Protein AF-A0A7X1PBT0-F1 (afdb_monomer_lite)

pLDDT: mean 77.34, std 19.3, range [33.53, 95.81]

Radius of gyration: 31.11 Å; chains: 1; bounding box: 61×125×82 Å

Sequence (228 aa):
MSHAKPILILVVFLVIAAQAWPAGAQQPPATPLPRPVPRMAQAGDVLWTFAQEPPFYDSRVALAVAALIDAELRAAGVPAFYAELQGPDRVAYVDQPPAPISEVRLLLAAAGFPDGLSDLREVGRCQVWASPPSVAVTPSALPSQVAAQLSPILRDALTELGRETQPCAATQDPGAASLLVWVEGGAVPAIPNRQESTFLALPDAPSQPRSPGISAPVIGDAGLKPPP

Structure (mmCIF, N/CA/C/O backbone):
data_AF-A0A7X1PBT0-F1
#
_entry.id   AF-A0A7X1PBT0-F1
#
loop_
_atom_site.group_PDB
_atom_site.id
_atom_site.type_symbol
_atom_site.label_atom_id
_atom_site.label_alt_id
_atom_site.label_comp_id
_atom_site.label_asym_id
_atom_site.label_entity_id
_atom_site.label_seq_id
_atom_site.pdbx_PDB_ins_code
_atom_site.Cartn_x
_atom_site.Cartn_y
_atom_site.Cartn_z
_atom_site.occupancy
_atom_site.B_iso_or_equiv
_atom_site.auth_seq_id
_atom_site.auth_comp_id
_atom_site.auth_asym_id
_atom_site.auth_atom_id
_atom_site.pdbx_P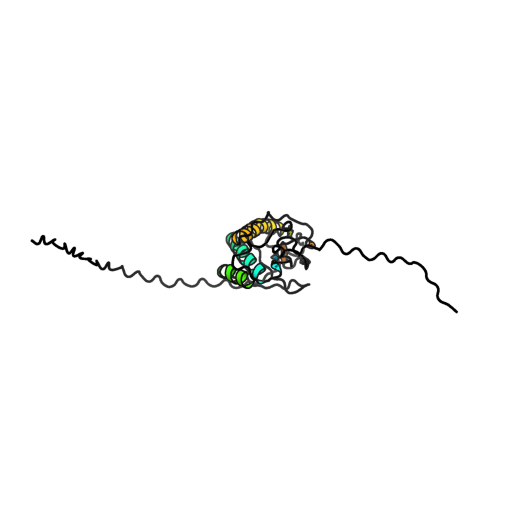DB_model_num
ATOM 1 N N . MET A 1 1 ? -43.874 50.209 61.891 1.00 41.06 1 MET A N 1
ATOM 2 C CA . MET A 1 1 ? -44.480 51.033 60.822 1.00 41.06 1 MET A CA 1
ATOM 3 C C . MET A 1 1 ? -43.513 51.057 59.649 1.00 41.06 1 MET A C 1
ATOM 5 O O . MET A 1 1 ? -42.313 51.091 59.876 1.00 41.06 1 MET A O 1
ATOM 9 N N . SER A 1 2 ? -44.048 50.872 58.443 1.00 45.25 2 SER A N 1
ATOM 10 C CA . SER A 1 2 ? -43.384 50.398 57.222 1.00 45.25 2 SER A CA 1
ATOM 11 C C . SER A 1 2 ? -42.101 51.122 56.809 1.00 45.25 2 SER A C 1
ATOM 13 O O . SER A 1 2 ? -42.126 52.314 56.521 1.00 45.25 2 SER A O 1
ATOM 15 N N . HIS A 1 3 ? -41.022 50.356 56.625 1.00 44.56 3 HIS A N 1
ATOM 16 C CA . HIS A 1 3 ? -39.906 50.734 55.759 1.00 44.56 3 HIS A CA 1
ATOM 17 C C . HIS A 1 3 ? -40.147 50.157 54.359 1.00 44.56 3 HIS A C 1
ATOM 19 O O . HIS A 1 3 ? -39.979 48.961 54.127 1.00 44.56 3 HIS A O 1
ATOM 25 N N . ALA A 1 4 ? -40.569 51.017 53.433 1.00 45.12 4 ALA A N 1
ATOM 26 C CA . ALA A 1 4 ? -40.631 50.715 52.010 1.00 45.12 4 ALA A CA 1
ATOM 27 C C . ALA A 1 4 ? -39.209 50.740 51.421 1.00 45.12 4 ALA A C 1
ATOM 29 O O . ALA A 1 4 ? -38.512 51.750 51.512 1.00 45.12 4 ALA A O 1
ATOM 30 N N . LYS A 1 5 ? -38.768 49.623 50.832 1.00 48.91 5 LYS A N 1
ATOM 31 C CA . LYS A 1 5 ? -37.553 49.559 50.006 1.00 48.91 5 LYS A CA 1
ATOM 32 C C . LYS A 1 5 ? -37.896 50.014 48.582 1.00 48.91 5 LYS A C 1
ATOM 34 O O . LYS A 1 5 ? -38.837 49.462 48.012 1.00 48.91 5 LYS A O 1
ATOM 39 N N . PRO A 1 6 ? -37.154 50.955 47.978 1.00 52.69 6 PRO A N 1
ATOM 40 C CA . PRO A 1 6 ? -37.308 51.255 46.563 1.00 52.69 6 PRO A CA 1
ATOM 41 C C . PRO A 1 6 ? -36.717 50.119 45.717 1.00 52.69 6 PRO A C 1
ATOM 43 O O . PRO A 1 6 ? -35.563 49.724 45.886 1.00 52.69 6 PRO A O 1
ATOM 46 N N . ILE A 1 7 ? -37.538 49.591 44.811 1.00 47.56 7 ILE A N 1
ATOM 47 C CA . ILE A 1 7 ? -37.137 48.672 43.746 1.00 47.56 7 ILE A CA 1
ATOM 48 C C . ILE A 1 7 ? -36.441 49.517 42.675 1.00 47.56 7 ILE A C 1
ATOM 50 O O . ILE A 1 7 ? -37.069 50.350 42.025 1.00 47.56 7 ILE A O 1
ATOM 54 N N . LEU A 1 8 ? -35.134 49.320 42.516 1.00 41.41 8 LEU A N 1
ATOM 55 C CA . LEU A 1 8 ? -34.354 49.904 41.431 1.00 41.41 8 LEU A CA 1
ATOM 56 C C . LEU A 1 8 ? -34.619 49.079 40.161 1.00 41.41 8 LEU A C 1
ATOM 58 O O . LEU A 1 8 ? -34.083 47.984 40.003 1.00 41.41 8 LEU A O 1
ATOM 62 N N . ILE A 1 9 ? -35.483 49.575 39.277 1.00 47.44 9 ILE A N 1
ATOM 63 C CA . ILE A 1 9 ? -35.702 48.988 37.950 1.00 47.44 9 ILE A CA 1
ATOM 64 C C . ILE A 1 9 ? -34.572 49.484 37.045 1.00 47.44 9 ILE A C 1
ATOM 66 O O . ILE A 1 9 ? -34.577 50.625 36.586 1.00 47.44 9 ILE A O 1
ATOM 70 N N . LEU A 1 10 ? -33.576 48.629 36.824 1.00 43.44 10 LEU A N 1
ATOM 71 C CA . LEU A 1 10 ? -32.498 48.865 35.870 1.00 43.44 10 LEU A CA 1
ATOM 72 C C . LEU A 1 10 ? -33.041 48.600 34.454 1.00 43.44 10 LEU A C 1
ATOM 74 O O . LEU A 1 10 ? -33.131 47.455 34.015 1.00 43.44 10 LEU A O 1
ATOM 78 N N . VAL A 1 11 ? -33.453 49.653 33.748 1.00 46.81 11 VAL A N 1
ATOM 79 C CA . VAL A 1 11 ? -33.840 49.564 32.333 1.00 46.81 11 VAL A CA 1
ATOM 80 C C . VAL A 1 11 ? -32.563 49.535 31.494 1.00 46.81 11 VAL A C 1
ATOM 82 O O . VAL A 1 11 ? -31.954 50.569 31.226 1.00 46.81 11 VAL A O 1
ATOM 85 N N . VAL A 1 12 ? -32.129 48.337 31.104 1.00 49.56 12 VAL A N 1
ATOM 86 C CA . VAL A 1 12 ? -31.033 48.148 30.147 1.00 49.56 12 VAL A CA 1
ATOM 87 C C . VAL A 1 12 ? -31.581 48.408 28.744 1.00 49.56 12 VAL A C 1
ATOM 89 O O . VAL A 1 12 ? -32.255 47.563 28.160 1.00 49.56 12 VAL A O 1
ATOM 92 N N . PHE A 1 13 ? -31.302 49.593 28.202 1.00 42.62 13 PHE A N 1
ATOM 93 C CA . PHE A 1 13 ? -31.496 49.886 26.784 1.00 42.62 13 PHE A CA 1
ATOM 94 C C . PHE A 1 13 ? -30.426 49.145 25.976 1.00 42.62 13 PHE A C 1
ATOM 96 O O . PHE A 1 13 ? -29.290 49.601 25.848 1.00 42.62 13 PHE A O 1
ATOM 103 N N . LEU A 1 14 ? -30.789 47.981 25.438 1.00 46.34 14 LEU A N 1
ATOM 104 C CA . LEU A 1 14 ? -29.982 47.269 24.456 1.00 46.34 14 LEU A CA 1
ATOM 105 C C . LEU A 1 14 ? -30.122 47.992 23.106 1.00 46.34 14 LEU A C 1
ATOM 107 O O . LEU A 1 14 ? -31.076 47.777 22.359 1.00 46.34 14 LEU A O 1
ATOM 111 N N . VAL A 1 15 ? -29.190 48.897 22.808 1.00 45.66 15 VAL A N 1
ATOM 112 C CA . VAL A 1 15 ? -29.060 49.505 21.479 1.00 45.66 15 VAL A CA 1
ATOM 113 C C . VAL A 1 15 ? -28.508 48.437 20.536 1.00 45.66 15 VAL A C 1
ATOM 115 O O . VAL A 1 15 ? -27.309 48.166 20.513 1.00 45.66 15 VAL A O 1
ATOM 118 N N . ILE A 1 16 ? -29.394 47.803 19.768 1.00 50.16 16 ILE A N 1
ATOM 119 C CA . ILE A 1 16 ? -29.018 46.937 18.650 1.00 50.16 16 ILE A CA 1
ATOM 120 C C . ILE A 1 16 ? -28.551 47.857 17.520 1.00 50.16 16 ILE A C 1
ATOM 122 O O . ILE A 1 16 ? -29.345 48.334 16.710 1.00 50.16 16 ILE A O 1
ATOM 126 N N . ALA A 1 17 ? -27.251 48.144 17.482 1.00 53.12 17 ALA A N 1
ATOM 127 C CA . ALA A 1 17 ? -26.625 48.669 16.281 1.00 53.12 17 ALA A CA 1
ATOM 128 C C . ALA A 1 17 ? -26.662 47.555 15.227 1.00 53.12 17 ALA A C 1
ATOM 130 O O . ALA A 1 17 ? -25.885 46.601 15.289 1.00 53.12 17 ALA A O 1
ATOM 131 N N . ALA A 1 18 ? -27.601 47.656 14.286 1.00 47.78 18 ALA A N 1
ATOM 132 C CA . ALA A 1 18 ? -27.604 46.858 13.072 1.00 47.78 18 ALA A CA 1
ATOM 133 C C . ALA A 1 18 ? -26.334 47.203 12.285 1.00 47.78 18 ALA A C 1
ATOM 135 O O . ALA A 1 18 ? -26.280 48.186 11.548 1.00 47.78 18 ALA A O 1
ATOM 136 N N . GLN A 1 19 ? -25.276 46.425 12.500 1.00 55.03 19 GLN A N 1
ATOM 137 C CA . GLN A 1 19 ? -24.100 46.474 11.654 1.00 55.03 19 GLN A CA 1
ATOM 138 C C . GLN A 1 19 ? -24.534 45.932 10.295 1.00 55.03 19 GLN A C 1
ATOM 140 O O . GLN A 1 19 ? -24.773 44.735 10.142 1.00 55.03 19 GLN A O 1
ATOM 145 N N . ALA A 1 20 ? -24.708 46.832 9.329 1.00 52.84 20 ALA A N 1
ATOM 146 C CA . ALA A 1 20 ? -24.845 46.463 7.935 1.00 52.84 20 ALA A CA 1
ATOM 147 C C . ALA A 1 20 ? -23.564 45.720 7.545 1.00 52.84 20 ALA A C 1
ATOM 149 O O . ALA A 1 20 ? -22.510 46.330 7.365 1.00 52.84 20 ALA A O 1
ATOM 150 N N . TRP A 1 21 ? -23.637 44.390 7.482 1.00 54.06 21 TRP A N 1
ATOM 151 C CA . TRP A 1 21 ? -22.600 43.610 6.831 1.00 54.06 21 TRP A CA 1
ATOM 152 C C . TRP A 1 21 ? -22.449 44.146 5.407 1.00 54.06 21 TRP A C 1
ATOM 154 O O . TRP A 1 21 ? -23.464 44.300 4.718 1.00 54.06 21 TRP A O 1
ATOM 164 N N . PRO A 1 22 ? -21.222 44.453 4.946 1.00 57.88 22 PRO A N 1
ATOM 165 C CA . PRO A 1 22 ? -21.024 44.657 3.526 1.00 57.88 22 PRO A CA 1
ATOM 166 C C . PRO A 1 22 ? -21.519 43.378 2.858 1.00 57.88 22 PRO A C 1
ATOM 168 O O . PRO A 1 22 ? -21.124 42.283 3.263 1.00 57.88 22 PRO A O 1
ATOM 171 N N . ALA A 1 23 ? -22.440 43.517 1.905 1.00 56.31 23 ALA A N 1
ATOM 172 C CA . ALA A 1 23 ? -22.842 42.424 1.039 1.00 56.31 23 ALA A CA 1
ATOM 173 C C . ALA A 1 23 ? -21.553 41.858 0.438 1.00 56.31 23 ALA A C 1
ATOM 175 O O . ALA A 1 23 ? -20.947 42.474 -0.439 1.00 56.31 23 ALA A O 1
ATOM 176 N N . GLY A 1 24 ? -21.070 40.757 1.019 1.00 51.88 24 GLY A N 1
ATOM 177 C CA . GLY A 1 24 ? -19.864 40.094 0.574 1.00 51.88 24 GLY A CA 1
ATOM 178 C C . GLY A 1 24 ? -20.087 39.770 -0.885 1.00 51.88 24 GLY A C 1
ATOM 179 O O . GLY A 1 24 ? -21.072 39.109 -1.215 1.00 51.88 24 GLY A O 1
ATOM 180 N N . ALA A 1 25 ? -19.228 40.304 -1.753 1.00 62.66 25 ALA A N 1
ATOM 181 C CA . ALA A 1 25 ? -19.200 39.916 -3.146 1.00 62.66 25 ALA A CA 1
ATOM 182 C C . ALA A 1 25 ? -19.221 38.387 -3.169 1.00 62.66 25 ALA A C 1
ATOM 184 O O . ALA A 1 25 ? -18.311 37.752 -2.634 1.00 62.66 25 ALA A O 1
ATOM 185 N N . GLN A 1 26 ? -20.312 37.814 -3.682 1.00 60.66 26 GLN A N 1
ATOM 186 C CA . GLN A 1 26 ? -20.451 36.378 -3.847 1.00 60.66 26 GLN A CA 1
ATOM 187 C C . GLN A 1 26 ? -19.264 35.938 -4.686 1.00 60.66 26 GLN A C 1
ATOM 189 O O . GLN A 1 26 ? -19.207 36.212 -5.885 1.00 60.66 26 GLN A O 1
ATOM 194 N N . GLN A 1 27 ? -18.278 35.331 -4.026 1.00 63.81 27 GLN A N 1
ATOM 195 C CA . GLN A 1 27 ? -17.157 34.732 -4.714 1.00 63.81 27 GLN A CA 1
ATOM 196 C C . GLN A 1 27 ? -17.782 33.728 -5.684 1.00 63.81 27 GLN A C 1
ATOM 198 O O . GLN A 1 27 ? -18.575 32.890 -5.235 1.00 63.81 27 GLN A O 1
ATOM 203 N N . PRO A 1 28 ? -17.550 33.867 -7.002 1.00 67.62 28 PRO A N 1
ATOM 204 C CA . PRO A 1 28 ? -18.134 32.951 -7.963 1.00 67.62 28 PRO A CA 1
ATOM 205 C C . PRO A 1 28 ? -17.797 31.524 -7.520 1.00 67.62 28 PRO A C 1
ATOM 207 O O . PRO A 1 28 ? -16.684 31.304 -7.022 1.00 67.62 28 PRO A O 1
ATOM 210 N N . PRO A 1 29 ? -18.752 30.579 -7.617 1.00 71.75 29 PRO A N 1
ATOM 211 C CA . PRO A 1 29 ? -18.507 29.203 -7.219 1.00 71.75 29 PRO A CA 1
ATOM 212 C C . PRO A 1 29 ? -17.210 28.750 -7.879 1.00 71.75 29 PRO A C 1
ATOM 214 O O . PRO A 1 29 ? -17.039 28.936 -9.085 1.00 71.75 29 PRO A O 1
ATOM 217 N N . ALA A 1 30 ? -16.277 28.246 -7.066 1.00 72.88 30 ALA A N 1
ATOM 218 C CA . ALA A 1 30 ? -14.986 27.799 -7.557 1.00 72.88 30 ALA A CA 1
ATOM 219 C C . ALA A 1 30 ? -15.230 26.858 -8.737 1.00 72.88 30 ALA A C 1
ATOM 221 O O . ALA A 1 30 ? -15.982 25.887 -8.607 1.00 72.88 30 ALA A O 1
ATOM 222 N N . THR A 1 31 ? -14.647 27.179 -9.893 1.00 69.44 31 THR A N 1
ATOM 223 C CA . THR A 1 31 ? -14.730 26.315 -11.066 1.00 69.44 31 THR A CA 1
ATOM 224 C C . THR A 1 31 ? -14.246 24.934 -10.634 1.00 69.44 31 THR A C 1
ATOM 226 O O . THR A 1 31 ? -13.111 24.840 -10.154 1.00 69.44 31 THR A O 1
ATOM 229 N N . PRO A 1 32 ? -15.072 23.877 -10.739 1.00 60.06 32 PRO A N 1
ATOM 230 C CA . PRO A 1 32 ? -14.635 22.543 -10.376 1.00 60.06 32 PRO A CA 1
ATOM 231 C C . PRO A 1 32 ? -13.383 22.231 -11.186 1.00 60.06 32 PRO A C 1
ATOM 233 O O . PRO A 1 32 ? -13.415 22.294 -12.418 1.00 60.06 32 PRO A O 1
ATOM 236 N N . LEU A 1 33 ? -12.272 21.946 -10.505 1.00 60.78 33 LEU A N 1
ATOM 237 C CA . LEU A 1 33 ? -11.088 21.452 -11.192 1.00 60.78 33 LEU A CA 1
ATOM 238 C C . LEU A 1 33 ? -11.504 20.193 -11.969 1.00 60.78 33 LEU A C 1
ATOM 240 O O . LEU A 1 33 ? -12.258 19.374 -11.427 1.00 60.78 33 LEU A O 1
ATOM 244 N N . PRO A 1 34 ? -11.077 20.038 -13.235 1.00 49.88 34 PRO A N 1
ATOM 245 C CA . PRO A 1 34 ? -11.363 18.827 -13.984 1.00 49.88 34 PRO A CA 1
ATOM 246 C C . PRO A 1 34 ? -10.883 17.631 -13.163 1.00 49.88 34 PRO A C 1
ATOM 248 O O . PRO A 1 34 ? -9.741 17.602 -12.700 1.00 49.88 34 PRO A O 1
ATOM 251 N N . ARG A 1 35 ? -11.781 16.665 -12.937 1.00 52.03 35 ARG A N 1
ATOM 252 C CA . ARG A 1 35 ? -11.411 15.426 -12.253 1.00 52.03 35 ARG A CA 1
ATOM 253 C C . ARG A 1 35 ? -10.291 14.760 -13.062 1.00 52.03 35 ARG A C 1
ATOM 255 O O . ARG A 1 35 ? -10.448 14.657 -14.282 1.00 52.03 35 ARG A O 1
ATOM 262 N N . PRO A 1 36 ? -9.185 14.330 -12.427 1.00 54.12 36 PRO A N 1
ATOM 263 C CA . PRO A 1 36 ? -8.148 13.574 -13.113 1.00 54.12 36 PRO A CA 1
ATOM 264 C C . PRO A 1 36 ? -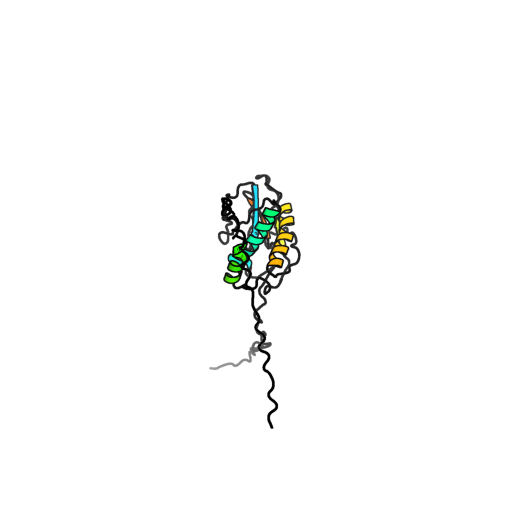8.788 12.392 -13.836 1.00 54.12 36 PRO A C 1
ATOM 266 O O . PRO A 1 36 ? -9.551 11.634 -13.235 1.00 54.12 36 PRO A O 1
ATOM 269 N N . VAL A 1 37 ? -8.526 12.267 -15.135 1.00 55.19 37 VAL A N 1
ATOM 270 C CA . VAL A 1 37 ? -8.972 11.100 -15.897 1.00 55.19 37 VAL A CA 1
ATOM 271 C C . VAL A 1 37 ? -8.086 9.930 -15.467 1.00 55.19 37 VAL A C 1
ATOM 273 O O . VAL A 1 37 ? -6.862 10.090 -15.490 1.00 55.19 37 VAL A O 1
ATOM 276 N N . PRO A 1 38 ? -8.656 8.777 -15.077 1.00 60.72 38 PRO A N 1
ATOM 277 C CA . PRO A 1 38 ? -7.864 7.582 -14.814 1.00 60.72 38 PRO A CA 1
ATOM 278 C C . PRO A 1 38 ? -7.032 7.245 -16.058 1.00 60.72 38 PRO A C 1
ATOM 280 O O . PRO A 1 38 ? -7.580 7.092 -17.153 1.00 60.72 38 PRO A O 1
ATOM 283 N N . ARG A 1 39 ? -5.704 7.204 -15.916 1.00 71.75 39 ARG A N 1
ATOM 284 C CA . ARG A 1 39 ? -4.794 6.745 -16.970 1.00 71.75 39 ARG A CA 1
ATOM 285 C C . ARG A 1 39 ? -4.537 5.267 -16.739 1.00 71.75 39 ARG A C 1
ATOM 287 O O . ARG A 1 39 ? -4.211 4.885 -15.621 1.00 71.75 39 ARG A O 1
ATOM 294 N N . MET A 1 40 ? -4.621 4.489 -17.816 1.00 71.81 40 MET A N 1
ATOM 295 C CA . MET A 1 40 ? -4.253 3.083 -1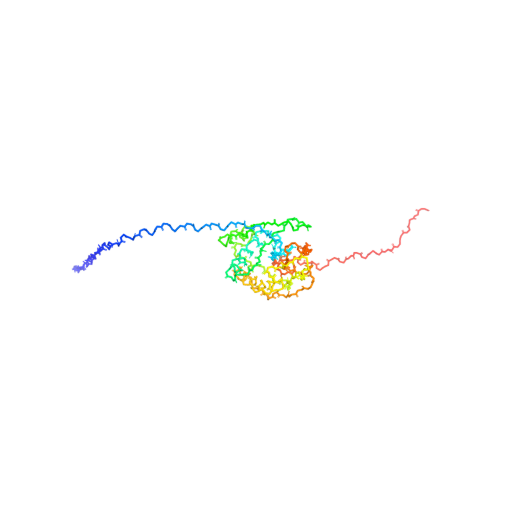7.758 1.00 71.81 40 MET A CA 1
ATOM 296 C C . MET A 1 40 ? -2.745 2.920 -17.538 1.00 71.81 40 MET A C 1
ATOM 298 O O . MET A 1 40 ? -1.970 3.651 -18.170 1.00 71.81 40 MET A O 1
ATOM 302 N N . ALA A 1 41 ? -2.338 1.980 -16.684 1.00 80.00 41 ALA A N 1
ATOM 303 C CA . ALA A 1 41 ? -0.934 1.629 -16.496 1.00 80.00 41 ALA A CA 1
ATOM 304 C C . ALA A 1 41 ? -0.318 1.182 -17.831 1.00 80.00 41 ALA A C 1
ATOM 306 O O . ALA A 1 41 ? -0.934 0.476 -18.632 1.00 80.00 41 ALA A O 1
ATOM 307 N N . GLN A 1 42 ? 0.902 1.632 -18.101 1.00 86.00 42 GLN A N 1
ATOM 308 C CA . GLN A 1 42 ? 1.643 1.340 -19.323 1.00 86.00 42 GLN A CA 1
ATOM 309 C C . GLN A 1 42 ? 2.920 0.579 -19.001 1.00 86.00 42 GLN A C 1
ATOM 311 O O . GLN A 1 42 ? 3.473 0.698 -17.911 1.00 86.00 42 GLN A O 1
ATOM 316 N N . ALA A 1 43 ? 3.430 -0.167 -19.983 1.00 88.69 43 ALA A N 1
ATOM 317 C CA . ALA A 1 43 ? 4.723 -0.824 -19.853 1.00 88.69 43 ALA A CA 1
ATOM 318 C C . ALA A 1 43 ? 5.799 0.189 -19.420 1.00 88.69 43 ALA A C 1
ATOM 320 O O . ALA A 1 43 ? 5.976 1.228 -20.058 1.00 88.69 43 ALA A O 1
ATOM 321 N N . GLY A 1 44 ? 6.506 -0.128 -18.336 1.00 89.44 44 GLY A N 1
ATOM 322 C CA . GLY A 1 44 ? 7.497 0.756 -17.722 1.00 89.44 44 GLY A CA 1
ATOM 323 C C . GLY A 1 44 ? 6.986 1.563 -16.528 1.00 89.44 44 GLY A C 1
ATOM 324 O O . GLY A 1 44 ? 7.813 2.058 -15.765 1.00 89.44 44 GLY A O 1
ATOM 325 N N . ASP A 1 45 ? 5.674 1.663 -16.307 1.00 91.12 45 ASP A N 1
ATOM 326 C CA . ASP A 1 45 ? 5.138 2.260 -15.082 1.00 91.12 45 ASP A CA 1
ATOM 327 C C . ASP A 1 45 ? 5.493 1.390 -13.863 1.00 91.12 45 ASP A C 1
ATOM 329 O O . ASP A 1 45 ? 5.513 0.159 -13.941 1.00 91.12 45 ASP A O 1
ATOM 333 N N . VAL A 1 46 ? 5.800 2.030 -12.730 1.00 92.31 46 VAL A N 1
ATOM 334 C CA . VAL A 1 46 ? 6.050 1.321 -11.469 1.00 92.31 46 VAL A CA 1
ATOM 335 C C . VAL A 1 46 ? 4.728 1.117 -10.744 1.00 92.31 46 VAL A C 1
ATOM 337 O O . VAL A 1 46 ? 3.982 2.067 -10.512 1.00 92.31 46 VAL A O 1
ATOM 340 N N . LEU A 1 47 ? 4.451 -0.123 -10.370 1.00 91.38 47 LEU A N 1
ATOM 341 C CA . LEU A 1 47 ? 3.245 -0.548 -9.678 1.00 91.38 47 LEU A CA 1
ATOM 342 C C . LEU A 1 47 ? 3.572 -0.988 -8.254 1.00 91.38 47 LEU A C 1
ATOM 344 O O . LEU A 1 47 ? 4.677 -1.472 -7.989 1.00 91.38 47 LEU A O 1
ATOM 348 N N . TRP A 1 48 ? 2.609 -0.855 -7.345 1.00 92.75 48 TRP A N 1
ATOM 349 C CA . TRP A 1 48 ? 2.730 -1.368 -5.986 1.00 92.75 48 TRP A CA 1
ATOM 350 C C . TRP A 1 48 ? 1.410 -1.908 -5.430 1.00 92.75 48 TRP A C 1
ATOM 352 O O . TRP A 1 48 ? 0.334 -1.434 -5.782 1.00 92.75 48 TRP A O 1
ATOM 362 N N . THR A 1 49 ? 1.484 -2.901 -4.542 1.00 91.38 49 THR A N 1
ATOM 363 C CA . THR A 1 49 ? 0.309 -3.470 -3.860 1.00 91.38 49 THR A CA 1
ATOM 364 C C . THR A 1 49 ? 0.671 -4.096 -2.513 1.00 91.38 49 THR A C 1
ATOM 366 O O . THR A 1 49 ? 1.850 -4.307 -2.213 1.00 91.38 49 THR A O 1
ATOM 369 N N . PHE A 1 50 ? -0.347 -4.410 -1.714 1.00 90.94 50 PHE A N 1
ATOM 370 C CA . PHE A 1 50 ? -0.205 -5.168 -0.472 1.00 90.94 50 PHE A CA 1
ATOM 371 C C . PHE A 1 50 ? -0.244 -6.676 -0.738 1.00 90.94 50 PHE A C 1
ATOM 373 O O . PHE A 1 50 ? -0.917 -7.144 -1.656 1.00 90.94 50 PHE A O 1
ATOM 380 N N . ALA A 1 51 ? 0.447 -7.456 0.092 1.00 89.81 51 ALA A N 1
ATOM 381 C CA . ALA A 1 51 ? 0.244 -8.900 0.125 1.00 89.81 51 ALA A CA 1
ATOM 382 C C . ALA A 1 51 ? -1.166 -9.253 0.631 1.00 89.81 51 ALA A C 1
ATOM 384 O O . ALA A 1 51 ? -1.785 -8.505 1.390 1.00 89.81 51 ALA A O 1
ATOM 385 N N . GLN A 1 52 ? -1.664 -10.420 0.223 1.00 86.94 52 GLN A N 1
ATOM 386 C CA . GLN A 1 52 ? -2.960 -10.934 0.654 1.00 86.94 52 GLN A CA 1
ATOM 387 C C . GLN A 1 52 ? -2.848 -11.543 2.063 1.00 86.94 52 GLN A C 1
ATOM 389 O O . GLN A 1 52 ? -2.566 -12.732 2.213 1.00 86.94 52 GLN A O 1
ATOM 394 N N . GLU A 1 53 ? -3.036 -10.714 3.091 1.00 87.81 53 GLU A N 1
ATOM 395 C CA . GLU A 1 53 ? -3.075 -11.099 4.510 1.00 87.81 53 GLU A CA 1
ATOM 396 C C . GLU A 1 53 ? -4.047 -10.197 5.297 1.00 87.81 53 GLU A C 1
ATOM 398 O O . GLU A 1 53 ? -4.330 -9.084 4.846 1.00 87.81 53 GLU A O 1
ATOM 403 N N . PRO A 1 54 ? -4.580 -10.598 6.469 1.00 86.12 54 PRO A N 1
ATOM 404 C CA . PRO A 1 54 ? -5.401 -9.701 7.278 1.00 86.12 54 PRO A CA 1
ATOM 405 C C . PRO A 1 54 ? -4.553 -8.523 7.796 1.00 86.12 54 PRO A C 1
ATOM 407 O O . PRO A 1 54 ? -3.392 -8.737 8.144 1.00 86.12 54 PRO A O 1
ATOM 410 N N . PRO A 1 55 ? -5.104 -7.297 7.894 1.00 85.19 55 PRO A N 1
ATOM 411 C CA . PRO A 1 55 ? -6.453 -6.888 7.489 1.00 85.19 55 PRO A CA 1
ATOM 412 C C . PRO A 1 55 ? -6.573 -6.536 5.994 1.00 85.19 55 PRO A C 1
ATOM 414 O O . PRO A 1 55 ? -7.672 -6.246 5.537 1.00 85.19 55 PRO A O 1
ATOM 417 N N . PHE A 1 56 ? -5.477 -6.543 5.232 1.00 86.50 56 PHE A N 1
ATOM 418 C CA . PHE A 1 56 ? -5.434 -6.146 3.818 1.00 86.50 56 PHE A CA 1
ATOM 419 C C . PHE A 1 56 ? -6.230 -7.067 2.877 1.00 86.50 56 PHE A C 1
ATOM 421 O O . PHE A 1 56 ? -6.517 -6.675 1.750 1.00 86.50 56 PHE A O 1
ATOM 428 N N . TYR A 1 57 ? -6.655 -8.250 3.337 1.00 84.38 57 TYR A N 1
ATOM 429 C CA . TYR A 1 57 ? -7.702 -9.038 2.676 1.00 84.38 57 TYR A CA 1
ATOM 430 C C . TYR A 1 57 ? -9.024 -8.284 2.526 1.00 84.38 57 TYR A C 1
ATOM 432 O O . TYR A 1 57 ? -9.753 -8.514 1.562 1.00 84.38 57 TYR A O 1
ATOM 440 N N . ASP A 1 58 ? -9.364 -7.422 3.486 1.00 88.31 58 ASP A N 1
ATOM 441 C CA . ASP A 1 58 ? -10.511 -6.543 3.340 1.00 88.31 58 ASP A CA 1
ATOM 442 C C . ASP A 1 58 ? -10.123 -5.414 2.385 1.00 88.31 58 ASP A C 1
ATOM 444 O O . ASP A 1 58 ? -9.345 -4.516 2.729 1.00 88.31 58 ASP A O 1
ATOM 448 N N . SER A 1 59 ? -10.674 -5.459 1.171 1.00 87.50 59 SER A N 1
ATOM 449 C CA . SER A 1 59 ? -10.373 -4.480 0.126 1.00 87.50 59 SER A CA 1
ATOM 450 C C . SER A 1 59 ? -10.632 -3.045 0.580 1.00 87.50 59 SER A C 1
ATOM 452 O O . SER A 1 59 ? -9.950 -2.132 0.131 1.00 87.50 59 SER A O 1
ATOM 454 N N . ARG A 1 60 ? -11.551 -2.817 1.526 1.00 92.69 60 ARG A N 1
ATOM 455 C CA . ARG A 1 60 ? -11.843 -1.476 2.048 1.00 92.69 60 ARG A CA 1
ATOM 456 C C . ARG A 1 60 ? -10.706 -0.956 2.921 1.00 92.69 60 ARG A C 1
ATOM 458 O O . ARG A 1 60 ? -10.374 0.221 2.820 1.00 92.69 60 ARG A O 1
ATOM 465 N N . VAL A 1 61 ? -10.074 -1.814 3.728 1.00 92.75 61 VAL A N 1
ATOM 466 C CA . VAL A 1 61 ? -8.874 -1.440 4.499 1.00 92.75 61 VAL A CA 1
ATOM 467 C C . VAL A 1 61 ? -7.716 -1.158 3.549 1.00 92.75 61 VAL A C 1
ATOM 469 O O . VAL A 1 61 ? -7.086 -0.108 3.656 1.00 92.75 61 VAL A O 1
ATOM 472 N N . ALA A 1 62 ? -7.471 -2.050 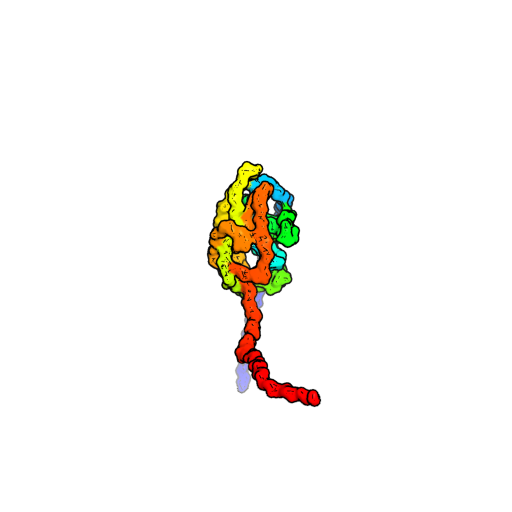2.583 1.00 91.19 62 ALA A N 1
ATOM 473 C CA . ALA A 1 62 ? -6.413 -1.864 1.592 1.00 91.19 62 ALA A CA 1
ATOM 474 C C . ALA A 1 62 ? -6.590 -0.557 0.797 1.00 91.19 62 ALA A C 1
ATOM 476 O O . ALA A 1 62 ? -5.635 0.208 0.670 1.00 91.19 62 ALA A O 1
ATOM 477 N N . LEU A 1 63 ? -7.811 -0.252 0.342 1.00 91.50 63 LEU A N 1
ATOM 478 C CA . LEU A 1 63 ? -8.132 0.986 -0.376 1.00 91.50 63 LEU A CA 1
ATOM 479 C C . LEU A 1 63 ? -8.013 2.234 0.505 1.00 91.50 63 LEU A C 1
ATOM 481 O O . LEU A 1 63 ? -7.543 3.260 0.023 1.00 91.50 63 LEU A O 1
ATOM 485 N N . ALA A 1 64 ? -8.399 2.164 1.783 1.00 94.50 64 ALA A N 1
ATOM 486 C CA . ALA A 1 64 ? -8.257 3.283 2.714 1.00 94.50 64 ALA A CA 1
ATOM 487 C C . ALA A 1 64 ? -6.782 3.641 2.951 1.00 94.50 64 ALA A C 1
ATOM 489 O O . ALA A 1 64 ? -6.410 4.811 2.886 1.00 94.50 64 ALA A O 1
ATOM 490 N N . VAL A 1 65 ? -5.928 2.637 3.174 1.00 94.81 65 VAL A N 1
ATOM 491 C CA . VAL A 1 65 ? -4.481 2.858 3.318 1.00 94.81 65 VAL A CA 1
ATOM 492 C C . VAL A 1 65 ? -3.883 3.331 1.990 1.00 94.81 65 VAL A C 1
ATOM 494 O O . VAL A 1 65 ? -3.084 4.267 1.972 1.00 94.81 65 VAL A O 1
ATOM 497 N N . ALA A 1 66 ? -4.301 2.745 0.863 1.00 94.12 66 ALA A N 1
ATOM 498 C CA . ALA A 1 66 ? -3.808 3.142 -0.449 1.00 94.12 66 ALA A CA 1
ATOM 499 C C . ALA A 1 66 ? -4.170 4.582 -0.824 1.00 94.12 66 ALA A C 1
ATOM 501 O O . ALA A 1 66 ? -3.345 5.265 -1.421 1.00 94.12 66 ALA A O 1
ATOM 502 N N . ALA A 1 67 ? -5.347 5.067 -0.425 1.00 94.06 67 ALA A N 1
ATOM 503 C CA . ALA A 1 67 ? -5.767 6.452 -0.621 1.00 94.06 67 ALA A CA 1
ATOM 504 C C . ALA A 1 67 ? -4.816 7.462 0.041 1.00 94.06 67 ALA A C 1
ATOM 506 O O . ALA A 1 67 ? -4.480 8.479 -0.567 1.00 94.06 67 ALA A O 1
ATOM 507 N N . LEU A 1 68 ? -4.369 7.176 1.271 1.00 95.81 68 LEU A N 1
ATOM 508 C CA . LEU A 1 68 ? -3.419 8.024 1.999 1.00 95.81 68 LEU A CA 1
ATOM 509 C C . LEU A 1 68 ? -2.028 7.981 1.361 1.00 95.81 68 LEU A C 1
ATOM 511 O O . LEU A 1 68 ? -1.431 9.023 1.106 1.00 95.81 68 LEU A O 1
ATOM 515 N N . ILE A 1 69 ? -1.537 6.783 1.034 1.00 95.44 69 ILE A N 1
ATOM 516 C CA . ILE A 1 69 ? -0.227 6.621 0.388 1.00 95.44 69 ILE A CA 1
ATOM 517 C C . ILE A 1 69 ? -0.197 7.334 -0.964 1.00 95.44 69 ILE A C 1
ATOM 519 O O . ILE A 1 69 ? 0.745 8.061 -1.263 1.00 95.44 69 ILE A O 1
ATOM 523 N N . ASP A 1 70 ? -1.225 7.146 -1.785 1.00 92.25 70 ASP A N 1
ATOM 524 C CA . ASP A 1 70 ? -1.303 7.736 -3.117 1.00 92.25 70 ASP A CA 1
ATOM 525 C C . ASP A 1 70 ? -1.386 9.271 -3.071 1.00 92.25 70 ASP A C 1
ATOM 527 O O . ASP A 1 70 ? -0.769 9.948 -3.894 1.00 92.25 70 ASP A O 1
ATOM 531 N N . ALA A 1 71 ? -2.061 9.841 -2.071 1.00 91.88 71 ALA A N 1
ATOM 532 C CA . ALA A 1 71 ? -2.058 11.283 -1.843 1.00 91.88 71 ALA A CA 1
ATOM 533 C C . ALA A 1 71 ? -0.646 11.838 -1.599 1.00 91.88 71 ALA A C 1
ATOM 535 O O . ALA A 1 71 ? -0.250 12.818 -2.237 1.00 91.88 71 ALA A O 1
ATOM 536 N N . GLU A 1 72 ? 0.116 11.180 -0.726 1.00 93.19 72 GLU A N 1
ATOM 537 C CA . GLU A 1 72 ? 1.495 11.550 -0.401 1.00 93.19 72 GLU A CA 1
ATOM 538 C C . GLU A 1 72 ? 2.442 11.338 -1.590 1.00 93.19 72 GLU A C 1
ATOM 540 O O . GLU A 1 72 ? 3.238 12.219 -1.919 1.00 93.19 72 GLU A O 1
ATOM 545 N N . LEU A 1 73 ? 2.316 10.219 -2.315 1.00 91.25 73 LEU A N 1
ATOM 546 C CA . LEU A 1 73 ? 3.100 9.960 -3.528 1.00 91.25 73 LEU A CA 1
ATOM 547 C C . LEU A 1 73 ? 2.880 11.043 -4.586 1.00 91.25 73 LEU A C 1
ATOM 549 O O . LEU A 1 73 ? 3.850 11.551 -5.152 1.00 91.25 73 LEU A O 1
ATOM 553 N N . ARG A 1 74 ? 1.621 11.426 -4.841 1.00 88.44 74 ARG A N 1
ATOM 554 C CA . ARG A 1 74 ? 1.295 12.491 -5.800 1.00 88.44 74 ARG A CA 1
ATOM 555 C C . ARG A 1 74 ? 1.869 13.834 -5.364 1.00 88.44 74 ARG A C 1
ATOM 557 O O . ARG A 1 74 ? 2.413 14.548 -6.204 1.00 88.44 74 ARG A O 1
ATOM 564 N N . ALA A 1 75 ? 1.767 14.176 -4.079 1.00 88.44 75 ALA A N 1
ATOM 565 C CA . ALA A 1 75 ? 2.339 15.409 -3.539 1.00 88.44 75 ALA A CA 1
ATOM 566 C C . ALA A 1 75 ? 3.873 15.435 -3.668 1.00 88.44 75 ALA A C 1
ATOM 568 O O . ALA A 1 75 ? 4.449 16.469 -4.006 1.00 88.44 75 ALA A O 1
ATOM 569 N N . ALA A 1 76 ? 4.523 14.286 -3.470 1.00 88.75 76 ALA A N 1
ATOM 570 C CA . ALA A 1 76 ? 5.965 14.111 -3.612 1.00 88.75 76 ALA A CA 1
ATOM 571 C C . ALA A 1 76 ? 6.437 13.912 -5.070 1.00 88.75 76 ALA A C 1
ATOM 573 O O . ALA A 1 76 ? 7.642 13.891 -5.324 1.00 88.75 76 ALA A O 1
ATOM 574 N N . GLY A 1 77 ? 5.520 13.774 -6.035 1.00 89.62 77 GLY A N 1
ATOM 575 C CA . GLY A 1 77 ? 5.846 13.540 -7.444 1.00 89.62 77 GLY A CA 1
ATOM 576 C C . GLY A 1 77 ? 6.461 12.164 -7.724 1.00 89.62 77 GLY A C 1
ATOM 577 O O . GLY A 1 77 ? 7.219 12.016 -8.683 1.00 89.62 77 GLY A O 1
ATOM 578 N N . VAL A 1 78 ? 6.168 11.163 -6.892 1.00 90.31 78 VAL A N 1
ATOM 579 C CA . VAL A 1 78 ? 6.686 9.798 -7.051 1.00 90.31 78 VAL A CA 1
ATOM 580 C C . VAL A 1 78 ? 5.900 9.071 -8.152 1.00 90.31 78 VAL A C 1
ATOM 582 O O . VAL A 1 78 ? 4.679 8.951 -8.040 1.00 90.31 78 VAL A O 1
ATOM 585 N N . PRO A 1 79 ? 6.554 8.561 -9.215 1.00 87.94 79 PRO A N 1
ATOM 586 C CA . PRO A 1 79 ? 5.872 7.936 -10.348 1.00 87.94 79 PRO A CA 1
ATOM 587 C C . PRO A 1 79 ? 5.544 6.462 -10.060 1.00 87.94 79 PRO A C 1
ATOM 589 O O . PRO A 1 79 ? 6.153 5.557 -10.630 1.00 87.94 79 PRO A O 1
ATOM 592 N N . ALA A 1 80 ? 4.598 6.221 -9.154 1.00 89.75 80 ALA A N 1
ATOM 593 C CA . ALA A 1 80 ? 4.140 4.884 -8.799 1.00 89.75 80 ALA A CA 1
ATOM 594 C C . ALA A 1 80 ? 2.612 4.816 -8.737 1.00 89.75 80 ALA A C 1
ATOM 596 O O . ALA A 1 80 ? 1.967 5.750 -8.265 1.00 89.75 80 ALA A O 1
ATOM 597 N N . PHE A 1 81 ? 2.043 3.695 -9.176 1.00 88.25 81 PHE A N 1
ATOM 598 C CA . PHE A 1 81 ? 0.600 3.473 -9.215 1.00 88.25 81 PHE A CA 1
ATOM 599 C C . PHE A 1 81 ? 0.210 2.327 -8.291 1.00 88.25 81 PHE A C 1
ATOM 601 O O . PHE A 1 81 ? 0.869 1.286 -8.260 1.00 88.25 81 PHE A O 1
ATOM 608 N N . TYR A 1 82 ? -0.878 2.513 -7.549 1.00 89.56 82 TYR A N 1
ATOM 609 C CA . TYR A 1 82 ? -1.477 1.422 -6.796 1.00 89.56 82 TYR A CA 1
ATOM 610 C C . TYR A 1 82 ? -2.069 0.385 -7.759 1.00 89.56 82 TYR A C 1
ATOM 612 O O . TYR A 1 82 ? -2.739 0.743 -8.726 1.00 89.56 82 TYR A O 1
ATOM 620 N N . ALA A 1 83 ? -1.830 -0.892 -7.484 1.00 86.50 83 ALA A N 1
ATOM 621 C CA . ALA A 1 83 ? -2.387 -2.015 -8.219 1.00 86.50 83 ALA A CA 1
ATOM 622 C C . ALA A 1 83 ? -3.305 -2.834 -7.304 1.00 86.50 83 ALA A C 1
ATOM 624 O O . ALA A 1 83 ? -2.887 -3.322 -6.253 1.00 86.50 83 ALA A O 1
ATOM 625 N N . GLU A 1 84 ? -4.556 -3.021 -7.719 1.00 78.06 84 GLU A N 1
ATOM 626 C CA . GLU A 1 84 ? -5.488 -3.941 -7.064 1.00 78.06 84 GLU A CA 1
ATOM 627 C C . GLU A 1 84 ? -5.311 -5.373 -7.597 1.00 78.06 84 GLU A C 1
ATOM 629 O O . GLU A 1 84 ? -4.913 -5.594 -8.743 1.00 78.06 84 GLU A O 1
ATOM 634 N N . LEU A 1 85 ? -5.600 -6.361 -6.751 1.00 68.44 85 LEU A N 1
ATOM 635 C CA . LEU A 1 85 ? -5.489 -7.780 -7.075 1.00 68.44 85 LEU A CA 1
ATOM 636 C C . LEU A 1 85 ? -6.798 -8.309 -7.663 1.00 68.44 85 LEU A C 1
ATOM 638 O O . LEU A 1 85 ? -7.848 -8.195 -7.038 1.00 68.44 85 LEU A O 1
ATOM 642 N N . GLN A 1 86 ? -6.739 -8.973 -8.818 1.00 62.34 86 GLN A N 1
ATOM 643 C CA . GLN A 1 86 ? -7.899 -9.631 -9.434 1.00 62.34 86 GLN A CA 1
ATOM 644 C C . GLN A 1 86 ? -7.769 -11.158 -9.356 1.00 62.34 86 GLN A C 1
ATOM 646 O O . GLN A 1 86 ? -7.507 -11.854 -10.340 1.00 62.34 86 GLN A O 1
ATOM 651 N N . GLY A 1 87 ? -8.016 -11.686 -8.157 1.00 54.28 87 GLY A N 1
ATOM 652 C CA . GLY A 1 87 ? -8.086 -13.123 -7.889 1.00 54.28 87 GLY A CA 1
ATOM 653 C C . GLY A 1 87 ? -6.810 -13.729 -7.284 1.00 54.28 87 GLY A C 1
ATOM 654 O O . GLY A 1 87 ? -5.881 -13.004 -6.930 1.00 54.28 87 GLY A O 1
ATOM 655 N N . PRO A 1 88 ? -6.780 -15.067 -7.114 1.00 51.31 88 PRO A N 1
ATOM 656 C CA . PRO A 1 88 ? -5.725 -15.760 -6.367 1.00 51.31 88 PRO A CA 1
ATOM 657 C C . PRO A 1 88 ? -4.396 -15.872 -7.128 1.00 51.31 88 PRO A C 1
ATOM 659 O O . PRO A 1 88 ? -3.343 -15.854 -6.506 1.00 51.31 88 PRO A O 1
ATOM 662 N N . ASP A 1 89 ? -4.442 -15.941 -8.463 1.00 47.62 89 ASP A N 1
ATOM 663 C CA . ASP A 1 89 ? -3.270 -16.261 -9.298 1.00 47.62 89 ASP A CA 1
ATOM 664 C C . ASP A 1 89 ? -3.000 -15.216 -10.393 1.00 47.62 89 ASP A C 1
ATOM 666 O O . ASP A 1 89 ? -2.168 -15.426 -11.279 1.00 47.62 89 ASP A O 1
ATOM 670 N N . ARG A 1 90 ? -3.747 -14.105 -10.399 1.00 47.66 90 ARG A N 1
ATOM 671 C CA . ARG A 1 90 ? -3.622 -13.060 -11.418 1.00 47.66 90 ARG A CA 1
ATOM 672 C C . ARG A 1 90 ? -3.664 -11.680 -10.788 1.00 47.66 90 ARG A C 1
ATOM 674 O O . ARG A 1 90 ? -4.649 -11.268 -10.186 1.00 47.66 90 ARG A O 1
ATOM 681 N N . VAL A 1 91 ? -2.602 -10.927 -11.028 1.00 50.97 91 VAL A N 1
ATOM 682 C CA . VAL A 1 91 ? -2.681 -9.473 -11.006 1.00 50.97 91 VAL A CA 1
ATOM 683 C C . VAL A 1 91 ? -3.362 -9.090 -12.317 1.00 50.97 91 VAL A C 1
ATOM 685 O O . VAL A 1 91 ? -2.716 -9.015 -13.355 1.00 50.97 91 VAL A O 1
ATOM 688 N N . ALA A 1 92 ? -4.688 -8.982 -12.323 1.00 48.66 92 ALA A N 1
ATOM 689 C CA . ALA A 1 92 ? -5.348 -8.185 -13.346 1.00 48.66 92 ALA A CA 1
ATOM 690 C C . ALA A 1 92 ? -5.631 -6.813 -12.729 1.00 48.66 92 ALA A C 1
ATOM 692 O O . ALA A 1 92 ? -6.165 -6.684 -11.632 1.00 48.66 92 ALA A O 1
ATOM 693 N N . TYR A 1 93 ? -5.100 -5.804 -13.396 1.00 57.75 93 TYR A N 1
ATOM 694 C CA . TYR A 1 93 ? -4.926 -4.464 -12.871 1.00 57.75 93 TYR A CA 1
ATOM 695 C C . TYR A 1 93 ? -6.257 -3.726 -12.852 1.00 57.75 93 TYR A C 1
ATOM 697 O O . TYR A 1 93 ? -7.069 -3.868 -13.771 1.00 57.75 93 TYR A O 1
ATOM 705 N N . VAL A 1 94 ? -6.482 -2.921 -11.820 1.00 53.38 94 VAL A N 1
ATOM 706 C CA . VAL A 1 94 ? -7.557 -1.931 -11.840 1.00 53.38 94 VAL A CA 1
ATOM 707 C C . VAL A 1 94 ? -6.904 -0.574 -12.052 1.00 53.38 94 VAL A C 1
ATOM 709 O O . VAL A 1 94 ? -6.183 -0.078 -11.195 1.00 53.38 94 VAL A O 1
ATOM 712 N N . ASP A 1 95 ? -7.153 -0.002 -13.230 1.00 54.78 95 ASP A N 1
ATOM 713 C CA . ASP A 1 95 ? -6.636 1.279 -13.738 1.00 54.78 95 ASP A CA 1
ATOM 714 C C . ASP A 1 95 ? -7.197 2.518 -13.033 1.00 54.78 95 ASP A C 1
ATOM 716 O O . ASP A 1 95 ? -7.321 3.597 -13.621 1.00 54.78 95 ASP A O 1
ATOM 720 N N . GLN A 1 96 ? -7.618 2.371 -11.783 1.00 60.84 96 GLN A N 1
ATOM 721 C CA . GLN A 1 96 ? -8.235 3.458 -11.051 1.00 60.84 96 GLN A CA 1
ATOM 722 C C . GLN A 1 96 ? -7.352 3.864 -9.884 1.00 60.84 96 GLN A C 1
ATOM 724 O O . GLN A 1 96 ? -6.808 3.001 -9.194 1.00 60.84 96 GLN A O 1
ATOM 729 N N . PRO A 1 97 ? -7.197 5.182 -9.655 1.00 69.25 97 PRO A N 1
ATOM 730 C CA . PRO A 1 97 ? -6.610 5.632 -8.409 1.00 69.25 97 PRO A CA 1
ATOM 731 C C . PRO A 1 97 ? -7.390 5.003 -7.246 1.00 69.25 97 PRO A C 1
ATOM 733 O O . PRO A 1 97 ? -8.597 4.764 -7.385 1.00 69.25 97 PRO A O 1
ATOM 736 N N . PRO A 1 98 ? -6.738 4.762 -6.098 1.00 82.00 98 PRO A N 1
ATOM 737 C CA . PRO A 1 98 ? -7.456 4.349 -4.906 1.00 82.00 98 PRO A CA 1
ATOM 738 C C . PRO A 1 98 ? -8.538 5.380 -4.554 1.00 82.00 98 PRO A C 1
ATOM 740 O O . PRO A 1 98 ? -8.587 6.491 -5.100 1.00 82.00 98 PRO A O 1
ATOM 743 N N . ALA A 1 99 ? -9.426 4.997 -3.638 1.00 83.38 99 ALA A N 1
ATOM 744 C CA . ALA A 1 99 ? -10.514 5.857 -3.190 1.00 83.38 99 ALA A CA 1
ATOM 745 C C . ALA A 1 99 ? -10.013 7.266 -2.800 1.00 83.38 99 ALA A C 1
ATOM 747 O O . ALA A 1 99 ? -8.875 7.426 -2.355 1.00 83.38 99 ALA A O 1
ATOM 748 N N . PRO A 1 100 ? -10.826 8.325 -2.958 1.00 88.56 100 PRO A N 1
ATOM 749 C CA . PRO A 1 100 ? -10.417 9.658 -2.532 1.00 88.56 100 PRO A CA 1
ATOM 750 C C . PRO A 1 100 ? -10.193 9.703 -1.011 1.00 88.56 100 PRO A C 1
ATOM 752 O O . PRO A 1 100 ? -10.920 9.062 -0.255 1.00 88.56 100 PRO A O 1
ATOM 755 N N . ILE A 1 101 ? -9.248 10.533 -0.543 1.00 91.81 101 ILE A N 1
ATOM 756 C CA . ILE A 1 101 ? -8.916 10.684 0.893 1.00 91.81 101 ILE A CA 1
ATOM 757 C C . ILE A 1 101 ? -10.165 10.952 1.751 1.00 91.81 101 ILE A C 1
ATOM 759 O O . ILE A 1 101 ? -10.283 10.461 2.872 1.00 91.81 101 ILE A O 1
ATOM 763 N N . SER A 1 102 ? -11.143 11.692 1.216 1.00 92.06 102 SER A N 1
ATOM 764 C CA . SER A 1 102 ? -12.409 11.988 1.901 1.00 92.06 102 SER A CA 1
ATOM 765 C C . SER A 1 102 ? -13.232 10.746 2.271 1.00 92.06 102 SER A C 1
ATOM 767 O O . SER A 1 102 ? -14.103 10.839 3.133 1.00 92.06 102 SER A O 1
ATOM 769 N N . GLU A 1 103 ? -12.979 9.599 1.639 1.00 94.38 103 GLU A N 1
ATOM 770 C CA . GLU A 1 103 ? -13.676 8.332 1.883 1.00 94.38 103 GLU A CA 1
ATOM 771 C C . GLU A 1 103 ? -12.925 7.390 2.836 1.00 94.38 103 GLU A C 1
ATOM 773 O O . GLU A 1 103 ? -13.503 6.393 3.265 1.00 94.38 103 GLU A O 1
ATOM 778 N N . VAL A 1 104 ? -11.688 7.709 3.243 1.00 94.88 104 VAL A N 1
ATOM 779 C CA . VAL A 1 104 ? -10.854 6.852 4.115 1.00 94.88 104 VAL A CA 1
ATOM 780 C C . VAL A 1 104 ? -11.608 6.412 5.372 1.00 94.88 104 VAL A C 1
ATOM 782 O O . VAL A 1 104 ? -11.680 5.222 5.675 1.00 94.88 104 VAL A O 1
ATOM 785 N N . ARG A 1 105 ? -12.254 7.352 6.075 1.00 94.75 105 ARG A N 1
ATOM 786 C CA . ARG A 1 105 ? -13.030 7.038 7.289 1.00 94.75 105 ARG A CA 1
ATOM 787 C C . ARG A 1 105 ? -14.249 6.158 7.009 1.00 94.75 105 ARG A C 1
ATOM 789 O O . ARG A 1 105 ? -14.580 5.306 7.826 1.00 94.75 105 ARG A O 1
ATOM 796 N N . LEU A 1 106 ? -14.913 6.355 5.869 1.00 95.62 106 LEU A N 1
ATOM 797 C CA . LEU A 1 106 ? -16.080 5.560 5.480 1.00 95.62 106 LEU A CA 1
ATOM 798 C C . LEU A 1 106 ? -15.679 4.111 5.176 1.00 95.62 106 LEU A C 1
ATOM 800 O O . LEU A 1 106 ? -16.356 3.184 5.616 1.00 95.62 106 LEU A O 1
ATOM 804 N N . LEU A 1 107 ? -14.570 3.923 4.461 1.00 94.62 107 LEU A N 1
ATOM 805 C CA . LEU A 1 107 ? -14.033 2.606 4.126 1.00 94.62 107 LEU A CA 1
ATOM 806 C C . LEU A 1 107 ? -13.604 1.833 5.376 1.00 94.62 107 LEU A C 1
ATOM 808 O O . LEU A 1 107 ? -13.977 0.670 5.527 1.00 94.62 107 LEU A O 1
ATOM 812 N N . LEU A 1 108 ? -12.893 2.489 6.298 1.00 95.00 108 LEU A N 1
ATOM 813 C CA . LEU A 1 108 ? -12.481 1.874 7.561 1.00 95.00 108 LEU A CA 1
ATOM 814 C C . LEU A 1 108 ? -13.680 1.511 8.437 1.00 95.00 108 LEU A C 1
ATOM 816 O O . LEU A 1 108 ? -13.774 0.377 8.899 1.00 95.00 108 LEU A O 1
ATOM 820 N N . ALA A 1 109 ? -14.655 2.411 8.588 1.00 95.06 109 ALA A N 1
ATOM 821 C CA . ALA A 1 109 ? -15.880 2.106 9.320 1.00 95.06 109 ALA A CA 1
ATOM 822 C C . ALA A 1 109 ? -16.636 0.915 8.706 1.00 95.06 109 ALA A C 1
ATOM 824 O O . ALA A 1 109 ? -17.082 0.026 9.432 1.00 95.06 109 ALA A O 1
ATOM 825 N N . ALA A 1 110 ? -16.734 0.846 7.374 1.00 94.62 110 ALA A N 1
ATOM 826 C CA . ALA A 1 110 ? -17.356 -0.281 6.683 1.00 94.62 110 ALA A CA 1
ATOM 827 C C . ALA A 1 110 ? -16.595 -1.600 6.906 1.00 94.62 110 ALA A C 1
ATOM 829 O O . ALA A 1 110 ? -17.223 -2.659 6.974 1.00 94.62 110 ALA A O 1
ATOM 830 N N . ALA A 1 111 ? -15.270 -1.539 7.049 1.00 92.88 111 ALA A N 1
ATOM 831 C CA . ALA A 1 111 ? -14.413 -2.671 7.388 1.00 92.88 111 ALA A CA 1
ATOM 832 C C . ALA A 1 111 ? -14.433 -3.067 8.878 1.00 92.88 111 ALA A C 1
ATOM 834 O O . ALA A 1 111 ? -13.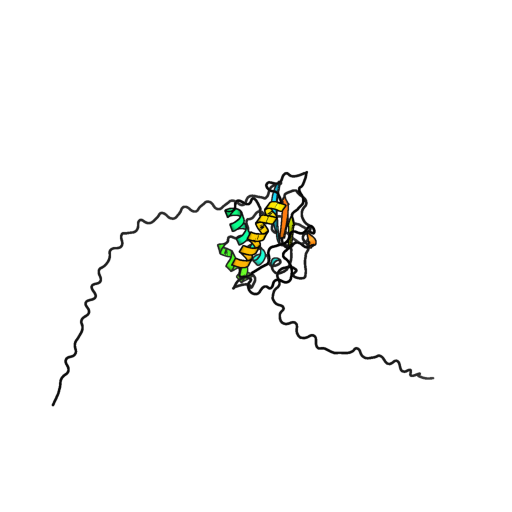751 -4.014 9.260 1.00 92.88 111 ALA A O 1
ATOM 835 N N . GLY A 1 112 ? -15.209 -2.379 9.723 1.00 93.94 112 GLY A N 1
ATOM 836 C CA . GLY A 1 112 ? -15.267 -2.651 11.163 1.00 93.94 112 GLY A CA 1
ATOM 837 C C . GLY A 1 112 ? -14.211 -1.916 11.993 1.00 93.94 112 GLY A C 1
ATOM 838 O O . GLY A 1 112 ? -14.015 -2.264 13.151 1.00 93.94 112 GLY A O 1
ATOM 839 N N . PHE A 1 113 ? -13.578 -0.886 11.428 1.00 94.12 113 PHE A N 1
ATOM 840 C CA . PHE A 1 113 ? -12.550 -0.045 12.051 1.00 94.12 113 PHE A CA 1
ATOM 841 C C . PHE A 1 113 ? -13.022 1.422 12.170 1.00 94.12 113 PHE A C 1
ATOM 843 O O . PHE A 1 113 ? -12.434 2.316 11.557 1.00 94.12 113 PHE A O 1
ATOM 850 N N . PRO A 1 114 ? -14.124 1.711 12.894 1.00 93.38 114 PRO A N 1
ATOM 851 C CA . PRO A 1 114 ? -14.716 3.054 12.934 1.00 93.38 114 PRO A CA 1
ATOM 852 C C . PRO A 1 114 ? -13.787 4.117 13.537 1.00 93.38 114 PRO A C 1
ATOM 854 O O . PRO A 1 114 ? -13.856 5.278 13.135 1.00 93.38 114 PRO A O 1
ATOM 857 N N . ASP A 1 115 ? -12.897 3.711 14.444 1.00 92.62 115 ASP A N 1
ATOM 858 C CA . ASP A 1 115 ? -11.942 4.582 15.138 1.00 92.62 115 ASP A CA 1
ATOM 859 C C . ASP A 1 115 ? -10.520 4.500 14.544 1.00 92.62 115 ASP A C 1
ATOM 861 O O . ASP A 1 115 ? -9.557 4.981 15.140 1.00 92.62 115 ASP A O 1
ATOM 865 N N . GLY A 1 116 ? -10.384 3.908 13.351 1.00 93.38 116 GLY A N 1
ATOM 866 C CA . GLY A 1 116 ? -9.101 3.664 12.697 1.00 93.38 116 GLY A CA 1
ATOM 867 C C . GLY A 1 116 ? -8.522 2.281 12.999 1.00 93.38 116 GLY A C 1
ATOM 868 O O . GLY A 1 116 ? -9.224 1.350 13.380 1.00 93.38 116 GLY A O 1
ATOM 869 N N . LEU A 1 117 ? -7.217 2.137 12.788 1.00 94.44 117 LEU A N 1
ATOM 870 C CA . LEU A 1 117 ? -6.464 0.885 12.890 1.00 94.44 117 LEU A CA 1
ATOM 871 C C . LEU A 1 117 ? -5.793 0.686 14.261 1.00 94.44 117 LEU A C 1
ATOM 873 O O . LEU A 1 117 ? -4.919 -0.170 14.399 1.00 94.44 117 LEU A O 1
ATOM 877 N N . SER A 1 118 ? -6.185 1.468 15.267 1.00 92.81 118 SER A N 1
ATOM 878 C CA . SER A 1 118 ? -5.617 1.451 16.623 1.00 92.81 118 SER A CA 1
ATOM 879 C C . SER A 1 118 ? -5.762 0.102 17.332 1.00 92.81 118 SER A C 1
ATOM 881 O O . SER A 1 118 ? -4.891 -0.271 18.117 1.00 92.81 118 SER A O 1
ATOM 883 N N . ASP A 1 119 ? -6.815 -0.654 17.017 1.00 89.75 119 ASP A N 1
ATOM 884 C CA . ASP A 1 119 ? -7.024 -1.995 17.560 1.00 89.75 119 ASP A CA 1
ATOM 885 C C . ASP A 1 119 ? -6.011 -3.012 17.018 1.00 89.75 119 ASP A C 1
ATOM 887 O O . ASP A 1 119 ? -5.738 -4.016 17.667 1.00 89.75 119 ASP A O 1
ATOM 891 N N . LEU A 1 120 ? -5.414 -2.787 15.844 1.00 91.38 120 LEU A N 1
ATOM 892 C CA . LEU A 1 120 ? -4.439 -3.722 15.287 1.00 91.38 120 LEU A CA 1
ATOM 893 C C . LEU A 1 120 ? -3.141 -3.727 16.096 1.00 91.38 120 LEU A C 1
ATOM 895 O O . LEU A 1 120 ? -2.673 -2.686 16.548 1.00 91.38 120 LEU A O 1
ATOM 899 N N . ARG A 1 121 ? -2.499 -4.893 16.191 1.00 90.56 121 ARG A N 1
ATOM 900 C CA . ARG A 1 121 ? -1.167 -5.112 16.764 1.00 90.56 121 ARG A CA 1
ATOM 901 C C . ARG A 1 121 ? -0.161 -5.486 15.677 1.00 90.56 121 ARG A C 1
ATOM 903 O O . ARG A 1 121 ? -0.491 -6.208 14.740 1.00 90.56 121 ARG A O 1
ATOM 910 N N . GLU A 1 122 ? 1.083 -5.051 15.834 1.00 90.56 122 GLU A N 1
ATOM 911 C CA . GLU A 1 122 ? 2.199 -5.539 15.019 1.00 90.56 122 GLU A CA 1
ATOM 912 C C . GLU A 1 122 ? 2.602 -6.937 15.512 1.00 90.56 122 GLU A C 1
ATOM 914 O O . GLU A 1 122 ? 2.896 -7.126 16.693 1.00 90.56 122 GLU A O 1
ATOM 919 N N . VAL A 1 123 ? 2.550 -7.929 14.621 1.00 90.94 123 VAL A N 1
ATOM 920 C CA . VAL A 1 123 ? 2.868 -9.346 14.905 1.00 90.94 123 VAL A CA 1
ATOM 921 C C . VAL A 1 123 ? 4.133 -9.832 14.204 1.00 90.94 123 VAL A C 1
ATOM 923 O O . VAL A 1 123 ? 4.634 -10.913 14.506 1.00 90.94 123 VAL A O 1
ATOM 926 N N . GLY A 1 124 ? 4.683 -9.024 13.306 1.00 89.94 124 GLY A N 1
ATOM 927 C CA . GLY A 1 124 ? 5.938 -9.297 12.628 1.00 89.94 124 GLY A CA 1
ATOM 928 C C . GLY A 1 124 ? 6.476 -8.046 11.951 1.00 89.94 124 GLY A C 1
ATOM 929 O O . GLY A 1 124 ? 5.943 -6.952 12.116 1.00 89.94 124 GLY A O 1
ATOM 930 N N . ARG A 1 125 ? 7.577 -8.199 11.215 1.00 90.94 125 ARG A N 1
ATOM 931 C CA . ARG A 1 125 ? 8.250 -7.068 10.569 1.00 90.94 125 ARG A CA 1
ATOM 932 C C . ARG A 1 125 ? 7.585 -6.753 9.239 1.00 90.94 125 ARG A C 1
ATOM 934 O O . ARG A 1 125 ? 7.464 -7.650 8.407 1.00 90.94 125 ARG A O 1
ATOM 941 N N . CYS A 1 126 ? 7.273 -5.479 9.001 1.00 93.19 126 CYS A N 1
ATOM 942 C CA . CYS A 1 126 ? 6.931 -5.029 7.657 1.00 93.19 126 CYS A CA 1
ATOM 943 C C . CYS A 1 126 ? 8.099 -5.325 6.707 1.00 93.19 126 CYS A C 1
ATOM 945 O O . CYS A 1 126 ? 9.245 -4.950 6.979 1.00 93.19 126 CYS A O 1
ATOM 947 N N . GLN A 1 127 ? 7.811 -5.994 5.594 1.00 95.00 127 GLN A N 1
ATOM 948 C CA . GLN A 1 127 ? 8.798 -6.320 4.571 1.00 95.00 127 GLN A CA 1
ATOM 949 C C . GLN A 1 127 ? 8.367 -5.779 3.213 1.00 95.00 127 GLN A C 1
ATOM 951 O O . GLN A 1 127 ? 7.200 -5.882 2.840 1.00 95.00 127 GLN A O 1
ATOM 956 N N . VAL A 1 128 ? 9.315 -5.227 2.462 1.00 95.62 128 VAL A N 1
ATOM 957 C CA . VAL A 1 128 ? 9.081 -4.682 1.123 1.00 95.62 128 VAL A CA 1
ATOM 958 C C . VAL A 1 128 ? 9.952 -5.430 0.131 1.00 95.62 128 VAL A C 1
ATOM 960 O O . VAL A 1 128 ? 11.171 -5.505 0.294 1.00 95.62 128 VAL A O 1
ATOM 963 N N . TRP A 1 129 ? 9.329 -5.964 -0.910 1.00 95.44 129 TRP A N 1
ATOM 964 C CA . TRP A 1 129 ? 10.029 -6.536 -2.051 1.00 95.44 129 TRP A CA 1
ATOM 965 C C . TRP A 1 129 ? 9.899 -5.605 -3.250 1.00 95.44 129 TRP A C 1
ATOM 967 O O . TRP A 1 129 ? 8.827 -5.065 -3.522 1.00 95.44 129 TRP A O 1
ATOM 977 N N . ALA A 1 130 ? 11.000 -5.440 -3.975 1.00 95.69 130 ALA A N 1
ATOM 978 C CA . ALA A 1 130 ? 11.043 -4.691 -5.218 1.00 95.69 130 ALA A CA 1
ATOM 979 C C . ALA A 1 130 ? 11.582 -5.593 -6.325 1.00 95.69 130 ALA A C 1
ATOM 981 O O . ALA A 1 130 ? 12.625 -6.229 -6.151 1.00 95.69 130 ALA A O 1
ATOM 982 N N . SER A 1 131 ? 10.898 -5.626 -7.467 1.00 93.12 131 SER A N 1
ATOM 983 C CA . SER A 1 131 ? 11.333 -6.431 -8.601 1.00 93.12 131 SER A CA 1
ATOM 984 C C . SER A 1 131 ? 12.740 -6.019 -9.044 1.00 93.12 131 SER A C 1
ATOM 986 O O . SER A 1 131 ? 13.018 -4.814 -9.136 1.00 93.12 131 SER A O 1
ATOM 988 N N . PRO A 1 132 ? 13.617 -6.976 -9.390 1.00 89.94 132 PRO A N 1
ATOM 989 C CA . PRO A 1 132 ? 14.892 -6.643 -10.004 1.00 89.94 132 PRO A CA 1
ATOM 990 C C . PRO A 1 132 ? 14.674 -5.904 -11.340 1.00 89.94 132 PRO A C 1
ATOM 992 O O . PRO A 1 132 ? 13.625 -6.067 -11.971 1.00 89.94 132 PRO A O 1
ATOM 995 N N . PRO A 1 133 ? 15.651 -5.100 -11.800 1.00 83.62 133 PRO A N 1
ATOM 996 C CA . PRO A 1 133 ? 15.562 -4.424 -13.090 1.00 83.62 133 PRO A CA 1
ATOM 997 C C . PRO A 1 133 ? 15.313 -5.411 -14.240 1.00 83.62 133 PRO A C 1
ATOM 999 O O . PRO A 1 133 ? 15.972 -6.447 -14.331 1.00 83.62 133 PRO A O 1
ATOM 1002 N N . SER A 1 134 ? 14.384 -5.072 -15.135 1.00 83.56 134 SER A N 1
ATOM 1003 C CA . SER A 1 134 ? 14.133 -5.830 -16.364 1.00 83.56 134 SER A CA 1
ATOM 1004 C C . SER A 1 134 ? 14.994 -5.298 -17.507 1.00 83.56 134 SER A C 1
ATOM 1006 O O . SER A 1 134 ? 15.160 -4.091 -17.653 1.00 83.56 134 SER A O 1
ATOM 1008 N N . VAL A 1 135 ? 15.509 -6.192 -18.356 1.00 86.12 135 VAL A N 1
ATOM 1009 C CA . VAL A 1 135 ? 16.170 -5.812 -19.621 1.00 86.12 135 VAL A CA 1
ATOM 1010 C C . VAL A 1 135 ? 15.176 -5.604 -20.768 1.00 86.12 135 VAL A C 1
ATOM 1012 O O . VAL A 1 135 ? 15.538 -5.038 -21.793 1.00 86.12 135 VAL A O 1
ATOM 1015 N N . ALA A 1 136 ? 13.935 -6.076 -20.613 1.00 88.19 136 ALA A N 1
ATOM 1016 C CA . ALA A 1 136 ? 12.903 -6.011 -21.649 1.00 88.19 136 ALA A CA 1
ATOM 1017 C C . ALA A 1 136 ? 12.065 -4.724 -21.589 1.00 88.19 136 ALA A C 1
ATOM 1019 O O . ALA A 1 136 ? 11.430 -4.360 -22.575 1.00 88.19 136 ALA A O 1
ATOM 1020 N N . VAL A 1 137 ? 12.053 -4.045 -20.438 1.00 89.88 137 VAL A N 1
ATOM 1021 C CA . VAL A 1 137 ? 11.235 -2.856 -20.184 1.00 89.88 137 VAL A CA 1
ATOM 1022 C C . VAL A 1 137 ? 12.069 -1.828 -19.429 1.00 89.88 137 VAL A C 1
ATOM 1024 O O . VAL A 1 137 ? 12.615 -2.135 -18.371 1.00 89.88 137 VAL A O 1
ATOM 1027 N N . THR A 1 138 ? 12.142 -0.606 -19.955 1.00 92.25 138 THR A N 1
ATOM 1028 C CA . THR A 1 138 ? 12.777 0.526 -19.269 1.00 92.25 138 THR A CA 1
ATOM 1029 C C . THR A 1 138 ? 11.780 1.138 -18.289 1.00 92.25 138 THR A C 1
ATOM 1031 O O . THR A 1 138 ? 10.747 1.637 -18.736 1.00 92.25 138 THR A O 1
ATOM 1034 N N . PRO A 1 139 ? 12.052 1.125 -16.975 1.00 92.38 139 PRO A N 1
ATOM 1035 C CA . PRO A 1 139 ? 11.100 1.644 -16.011 1.00 92.38 139 PRO A CA 1
ATOM 1036 C C . PRO A 1 139 ? 11.157 3.175 -15.916 1.00 92.38 139 PRO A C 1
ATOM 1038 O O . PRO A 1 139 ? 12.223 3.777 -16.069 1.00 92.38 139 PRO A O 1
ATOM 1041 N N . SER A 1 140 ? 10.020 3.803 -15.616 1.00 90.38 140 SER A N 1
ATOM 1042 C CA . SER A 1 140 ? 9.911 5.248 -15.371 1.00 90.38 140 SER A CA 1
ATOM 1043 C C . SER A 1 140 ? 10.623 5.683 -14.083 1.00 90.38 140 SER A C 1
ATOM 1045 O O . SER A 1 140 ? 11.091 6.817 -13.989 1.00 90.38 140 SER A O 1
ATOM 1047 N N . ALA A 1 141 ? 10.767 4.765 -13.122 1.00 92.38 141 ALA A N 1
ATOM 1048 C CA . ALA A 1 141 ? 11.621 4.881 -11.944 1.00 92.38 141 ALA A CA 1
ATOM 1049 C C . ALA A 1 141 ? 12.139 3.504 -11.504 1.00 92.38 141 ALA A C 1
ATOM 1051 O O . ALA A 1 141 ? 11.538 2.474 -11.794 1.00 92.38 141 ALA A O 1
ATOM 1052 N N . LEU A 1 142 ? 13.255 3.455 -10.773 1.00 94.12 142 LEU A N 1
ATOM 1053 C CA . LEU A 1 142 ? 13.761 2.178 -10.264 1.00 94.12 142 LEU A CA 1
ATOM 1054 C C . LEU A 1 142 ? 12.829 1.632 -9.161 1.00 94.12 142 LEU A C 1
ATOM 1056 O O . LEU A 1 142 ? 12.603 2.343 -8.178 1.00 94.12 142 LEU A O 1
ATOM 1060 N N . PRO A 1 143 ? 12.361 0.366 -9.239 1.00 94.50 143 PRO A N 1
ATOM 1061 C CA . PRO A 1 143 ? 11.491 -0.224 -8.215 1.00 94.50 143 PRO A CA 1
ATOM 1062 C C . PRO A 1 143 ? 12.057 -0.132 -6.795 1.00 94.50 143 PRO A C 1
ATOM 1064 O O . PRO A 1 143 ? 11.325 0.131 -5.848 1.00 94.50 143 PRO A O 1
ATOM 1067 N N . SER A 1 144 ? 13.375 -0.283 -6.636 1.00 94.56 144 SER A N 1
ATOM 1068 C CA . SER A 1 144 ? 14.047 -0.162 -5.337 1.00 94.56 144 SER A CA 1
ATOM 1069 C C . SER A 1 144 ? 13.997 1.255 -4.756 1.00 94.56 144 SER A C 1
ATOM 1071 O O . SER A 1 144 ? 13.897 1.412 -3.542 1.00 94.56 144 SER A O 1
ATOM 1073 N N . GLN A 1 145 ? 14.038 2.289 -5.602 1.00 95.06 145 GLN A N 1
ATOM 1074 C CA . GLN A 1 145 ? 13.905 3.681 -5.168 1.00 95.06 145 GLN A CA 1
ATOM 1075 C C . GLN A 1 145 ? 12.468 3.980 -4.744 1.00 95.06 145 GLN A C 1
ATOM 1077 O O . GLN A 1 145 ? 12.257 4.570 -3.687 1.00 95.06 145 GLN A O 1
ATOM 1082 N N . VAL A 1 146 ? 11.488 3.513 -5.522 1.00 95.50 146 VAL A N 1
ATOM 1083 C CA . VAL A 1 146 ? 10.065 3.638 -5.178 1.00 95.50 146 VAL A CA 1
ATOM 1084 C C . VAL A 1 146 ? 9.756 2.897 -3.874 1.00 95.50 146 VAL A C 1
ATOM 1086 O O . VAL A 1 146 ? 9.137 3.469 -2.985 1.00 95.50 146 VAL A O 1
ATOM 1089 N N . ALA A 1 147 ? 10.265 1.677 -3.687 1.00 95.62 147 ALA A N 1
ATOM 1090 C CA . ALA A 1 147 ? 10.130 0.922 -2.438 1.00 95.62 147 ALA A CA 1
ATOM 1091 C C . ALA A 1 147 ? 10.720 1.656 -1.218 1.00 95.62 147 ALA A C 1
ATOM 1093 O O . ALA A 1 147 ? 10.113 1.677 -0.141 1.00 95.62 147 ALA A O 1
ATOM 1094 N N . ALA A 1 148 ? 11.885 2.290 -1.382 1.00 94.56 148 ALA A N 1
ATOM 1095 C CA . ALA A 1 148 ? 12.516 3.082 -0.328 1.00 94.56 148 ALA A CA 1
ATOM 1096 C C . ALA A 1 148 ? 11.694 4.329 0.046 1.00 94.56 148 ALA A C 1
ATOM 1098 O O . ALA A 1 148 ? 11.697 4.722 1.209 1.00 94.56 148 ALA A O 1
ATOM 1099 N N . GLN A 1 149 ? 10.974 4.924 -0.911 1.00 95.19 149 GLN A N 1
ATOM 1100 C CA . GLN A 1 149 ? 10.076 6.064 -0.678 1.00 95.19 149 GLN A CA 1
ATOM 1101 C C . GLN A 1 149 ? 8.723 5.635 -0.100 1.00 95.19 149 GLN A C 1
ATOM 1103 O O . GLN A 1 149 ? 8.199 6.296 0.790 1.00 95.19 149 GLN A O 1
ATOM 1108 N N . LEU A 1 150 ? 8.183 4.498 -0.543 1.00 94.19 150 LEU A N 1
ATOM 1109 C CA . LEU A 1 150 ? 6.926 3.942 -0.043 1.00 94.19 150 LEU A CA 1
ATOM 1110 C C . LEU A 1 150 ? 7.008 3.534 1.427 1.00 94.19 150 LEU A C 1
ATOM 1112 O O . LEU A 1 150 ? 6.036 3.684 2.154 1.00 94.19 150 LEU A O 1
ATOM 1116 N N . SER A 1 151 ? 8.156 3.026 1.876 1.00 92.88 151 SER A N 1
ATOM 1117 C CA . SER A 1 151 ? 8.327 2.528 3.248 1.00 92.88 151 SER A CA 1
ATOM 1118 C C . SER A 1 151 ? 8.000 3.573 4.335 1.00 92.88 151 SER A C 1
ATOM 1120 O O . SER A 1 151 ? 7.197 3.264 5.218 1.00 92.88 151 SER A O 1
ATOM 1122 N N . PRO A 1 152 ? 8.565 4.800 4.317 1.00 93.94 152 PRO A N 1
ATOM 1123 C CA . PRO A 1 152 ? 8.164 5.845 5.259 1.00 93.94 152 PRO A CA 1
ATOM 1124 C C . PRO A 1 152 ? 6.728 6.336 5.029 1.00 93.94 152 PRO A C 1
ATOM 1126 O O . PRO A 1 152 ? 6.025 6.543 6.010 1.00 93.94 152 PRO A O 1
ATOM 1129 N N . ILE A 1 153 ? 6.258 6.443 3.779 1.00 95.38 153 ILE A N 1
ATOM 1130 C CA . ILE A 1 153 ? 4.885 6.895 3.475 1.00 95.38 153 ILE A CA 1
ATOM 1131 C C . ILE A 1 153 ? 3.841 5.923 4.041 1.00 95.38 153 ILE A C 1
ATOM 1133 O O . ILE A 1 153 ? 2.867 6.346 4.654 1.00 95.38 153 ILE A O 1
ATOM 1137 N N . LEU A 1 154 ? 4.055 4.613 3.893 1.00 94.19 154 LEU A N 1
ATOM 1138 C CA . LEU A 1 154 ? 3.195 3.581 4.472 1.00 94.19 154 LEU A CA 1
ATOM 1139 C C . LEU A 1 154 ? 3.144 3.699 5.997 1.00 94.19 154 LEU A C 1
ATOM 1141 O O . LEU A 1 154 ? 2.065 3.651 6.580 1.00 94.19 154 LEU A O 1
ATOM 1145 N N . ARG A 1 155 ? 4.299 3.865 6.650 1.00 93.31 155 ARG A N 1
ATOM 1146 C CA . ARG A 1 155 ? 4.359 4.050 8.105 1.00 93.31 155 ARG A CA 1
ATOM 1147 C C . ARG A 1 155 ? 3.567 5.284 8.537 1.00 93.31 155 ARG A C 1
ATOM 1149 O O . ARG A 1 155 ? 2.817 5.210 9.508 1.00 93.31 155 ARG A O 1
ATOM 1156 N N . ASP A 1 156 ? 3.736 6.398 7.835 1.00 94.12 156 ASP A N 1
ATOM 1157 C CA . ASP A 1 156 ? 3.087 7.662 8.177 1.00 94.12 156 ASP A CA 1
ATOM 1158 C C . ASP A 1 156 ? 1.566 7.567 7.943 1.00 94.12 156 ASP A C 1
ATOM 1160 O O . ASP A 1 156 ? 0.795 7.940 8.825 1.00 94.12 156 ASP A O 1
ATOM 1164 N N . ALA A 1 157 ? 1.129 6.925 6.852 1.00 94.50 157 ALA A N 1
ATOM 1165 C CA . ALA A 1 157 ? -0.279 6.618 6.593 1.00 94.50 157 ALA A CA 1
ATOM 1166 C C . ALA A 1 157 ? -0.893 5.714 7.678 1.00 94.50 157 ALA A C 1
ATOM 1168 O O . ALA A 1 157 ? -1.980 5.989 8.179 1.00 94.50 157 ALA A O 1
ATOM 1169 N N . LEU A 1 158 ? -0.200 4.647 8.093 1.00 94.19 158 LEU A N 1
ATOM 1170 C CA . LEU A 1 158 ? -0.666 3.795 9.194 1.00 94.19 158 LEU A CA 1
ATOM 1171 C C . LEU A 1 158 ? -0.731 4.570 10.516 1.00 94.19 158 LEU A C 1
ATOM 1173 O O . LEU A 1 158 ? -1.683 4.396 11.275 1.00 94.19 158 LEU A O 1
ATOM 1177 N N . THR A 1 159 ? 0.231 5.461 10.762 1.00 94.31 159 THR A N 1
ATOM 1178 C CA . THR A 1 159 ? 0.266 6.313 11.960 1.00 94.31 159 THR A CA 1
ATOM 1179 C C . THR A 1 159 ? -0.909 7.289 11.980 1.00 94.31 159 THR A C 1
ATOM 1181 O O .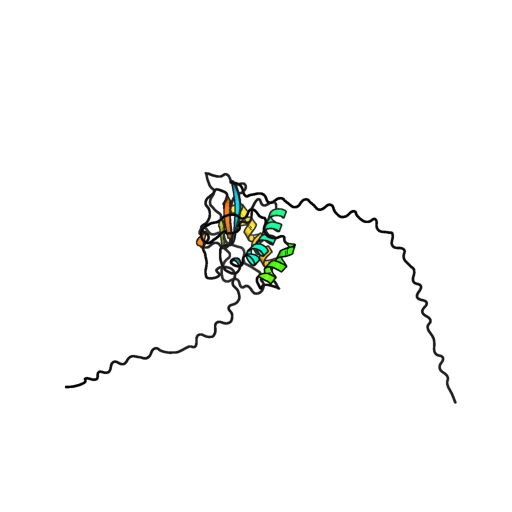 THR A 1 159 ? -1.550 7.441 13.018 1.00 94.31 159 THR A O 1
ATOM 1184 N N . GLU A 1 160 ? -1.254 7.892 10.839 1.00 94.44 160 GLU A N 1
ATOM 1185 C CA . GLU A 1 160 ? -2.449 8.736 10.692 1.00 94.44 160 GLU A CA 1
ATOM 1186 C C . GLU A 1 160 ? -3.736 7.966 11.017 1.00 94.44 160 GLU A C 1
ATOM 1188 O O . GLU A 1 160 ? -4.664 8.508 11.618 1.00 94.44 160 GLU A O 1
ATOM 1193 N N . LEU A 1 161 ? -3.765 6.672 10.696 1.00 94.31 161 LEU A N 1
ATOM 1194 C CA . LEU A 1 161 ? -4.862 5.771 11.039 1.00 94.31 161 LEU A CA 1
ATOM 1195 C C . LEU A 1 161 ? -4.791 5.230 12.475 1.00 94.31 161 LEU A C 1
ATOM 1197 O O . LEU A 1 161 ? -5.569 4.347 12.827 1.00 94.31 161 LEU A O 1
ATOM 1201 N N . GLY A 1 162 ? -3.890 5.739 13.317 1.00 93.38 162 GLY A N 1
ATOM 1202 C CA . GLY A 1 162 ? -3.759 5.341 14.720 1.00 93.38 162 GLY A CA 1
ATOM 1203 C C . GLY A 1 162 ? -2.914 4.086 14.951 1.00 93.38 162 GLY A C 1
ATOM 1204 O O . GLY A 1 162 ? -2.937 3.541 16.053 1.00 93.38 162 GLY A O 1
ATOM 1205 N N . ARG A 1 163 ? -2.164 3.620 13.943 1.00 93.19 163 ARG A N 1
ATOM 1206 C CA . ARG A 1 163 ? -1.283 2.450 14.034 1.00 93.19 163 ARG A CA 1
ATOM 1207 C C . ARG A 1 163 ? 0.188 2.835 13.865 1.00 93.19 163 ARG A C 1
ATOM 1209 O O . ARG A 1 163 ? 0.692 2.992 12.757 1.00 93.19 163 ARG A O 1
ATOM 1216 N N . GLU A 1 164 ? 0.911 2.879 14.979 1.00 89.94 164 GLU A N 1
ATOM 1217 C CA . GLU A 1 164 ? 2.370 3.014 14.964 1.00 89.94 164 GLU A CA 1
ATOM 1218 C C . GLU A 1 164 ? 3.031 1.705 14.503 1.00 89.94 164 GLU A C 1
ATOM 1220 O O . GLU A 1 164 ? 2.690 0.613 14.972 1.00 89.94 164 GLU A O 1
ATOM 1225 N N . THR A 1 165 ? 3.976 1.801 13.566 1.00 87.44 165 THR A N 1
ATOM 1226 C CA . THR A 1 165 ? 4.693 0.643 13.012 1.00 87.44 165 THR A CA 1
ATOM 1227 C C . THR A 1 165 ? 6.177 0.921 12.859 1.00 87.44 165 THR A C 1
ATOM 1229 O O . THR A 1 165 ? 6.605 2.065 12.668 1.00 87.44 165 THR A O 1
ATOM 1232 N N . GLN A 1 166 ? 6.987 -0.134 12.943 1.00 88.31 166 GLN A N 1
ATOM 1233 C CA . GLN A 1 166 ? 8.400 -0.027 12.597 1.00 88.31 166 GLN A CA 1
ATOM 1234 C C . GLN A 1 166 ? 8.585 0.216 11.090 1.00 88.31 166 GLN A C 1
ATOM 1236 O O . GLN A 1 166 ? 7.755 -0.212 10.284 1.00 88.31 166 GLN A O 1
ATOM 1241 N N . PRO A 1 167 ? 9.689 0.867 10.676 1.00 86.50 167 PRO A N 1
ATOM 1242 C CA . PRO A 1 167 ? 10.025 0.994 9.264 1.00 86.50 167 PRO A CA 1
ATOM 1243 C C . PRO A 1 167 ? 10.109 -0.372 8.578 1.00 86.50 167 PRO A C 1
ATOM 1245 O O . PRO A 1 167 ? 10.674 -1.321 9.125 1.00 86.50 167 PRO A O 1
ATOM 1248 N N . CYS A 1 168 ? 9.598 -0.449 7.353 1.00 92.88 168 CYS A N 1
ATOM 1249 C CA . CYS A 1 168 ? 9.674 -1.668 6.566 1.00 92.88 168 CYS A CA 1
ATOM 1250 C C . CYS A 1 168 ? 11.118 -2.003 6.169 1.00 92.88 168 CYS A C 1
ATOM 1252 O O . CYS A 1 168 ? 11.890 -1.133 5.763 1.00 92.88 168 CYS A O 1
ATOM 1254 N N . ALA A 1 169 ? 11.478 -3.282 6.263 1.00 94.31 169 ALA A N 1
ATOM 1255 C CA . ALA A 1 169 ? 12.766 -3.798 5.821 1.00 94.31 169 ALA A CA 1
ATOM 1256 C C . ALA A 1 169 ? 12.679 -4.316 4.379 1.00 94.31 169 ALA A C 1
ATOM 1258 O O . ALA A 1 169 ? 11.688 -4.929 3.989 1.00 94.31 169 ALA A O 1
ATOM 1259 N N . ALA A 1 170 ? 13.732 -4.126 3.585 1.00 94.69 170 ALA A N 1
ATOM 1260 C CA . ALA A 1 170 ? 13.807 -4.740 2.263 1.00 94.69 170 ALA A CA 1
ATOM 1261 C C . ALA A 1 170 ? 13.965 -6.267 2.376 1.00 94.69 170 ALA A C 1
ATOM 1263 O O . ALA A 1 170 ? 14.722 -6.755 3.218 1.00 94.69 170 ALA A O 1
ATOM 1264 N N . THR A 1 171 ? 13.304 -7.016 1.495 1.00 94.00 171 THR A N 1
ATOM 1265 C CA . THR A 1 171 ? 13.454 -8.470 1.369 1.00 94.00 171 THR A CA 1
ATOM 1266 C C . THR A 1 171 ? 13.710 -8.876 -0.080 1.00 94.00 171 THR A C 1
ATOM 1268 O O . THR A 1 171 ? 13.274 -8.210 -1.018 1.00 94.00 171 THR A O 1
ATOM 1271 N N . GLN A 1 172 ? 14.445 -9.974 -0.262 1.00 93.00 172 GLN A N 1
ATOM 1272 C CA . GLN A 1 172 ? 14.667 -10.597 -1.573 1.00 93.00 172 GLN A CA 1
ATOM 1273 C C . GLN A 1 172 ? 13.587 -11.634 -1.908 1.00 93.00 172 GLN A C 1
ATOM 1275 O O . GLN A 1 172 ? 13.478 -12.052 -3.057 1.00 93.00 172 GLN A O 1
ATOM 1280 N N . ASP A 1 173 ? 12.789 -12.037 -0.916 1.00 91.44 173 ASP A N 1
ATOM 1281 C CA . ASP A 1 173 ? 11.727 -13.023 -1.072 1.00 91.44 173 ASP A CA 1
ATOM 1282 C C . ASP A 1 173 ? 10.362 -12.324 -1.241 1.00 91.44 173 ASP A C 1
ATOM 1284 O O . ASP A 1 173 ? 9.844 -11.768 -0.265 1.00 91.44 173 ASP A O 1
ATOM 1288 N N . PRO A 1 174 ? 9.743 -12.351 -2.440 1.00 89.44 174 PRO A N 1
ATOM 1289 C CA . PRO A 1 174 ? 8.399 -11.800 -2.630 1.00 89.44 174 PRO A CA 1
ATOM 1290 C C . PRO A 1 174 ? 7.359 -12.525 -1.762 1.00 89.44 174 PRO A C 1
ATOM 1292 O O . PRO A 1 174 ? 6.374 -11.921 -1.340 1.00 89.44 174 PRO A O 1
ATOM 1295 N N . GLY A 1 175 ? 7.609 -13.794 -1.422 1.00 88.50 175 GLY A N 1
ATOM 1296 C CA . GLY A 1 175 ? 6.774 -14.610 -0.551 1.00 88.50 175 GLY A CA 1
ATOM 1297 C C . GLY A 1 175 ? 6.733 -14.137 0.902 1.00 88.50 175 GLY A C 1
ATOM 1298 O O . GLY A 1 175 ? 5.786 -14.489 1.603 1.00 88.50 175 GLY A O 1
ATOM 1299 N N . ALA A 1 176 ? 7.690 -13.309 1.337 1.00 89.06 176 ALA A N 1
ATOM 1300 C CA . ALA A 1 176 ? 7.779 -12.742 2.686 1.00 89.06 176 ALA A CA 1
ATOM 1301 C C . ALA A 1 176 ? 7.358 -11.262 2.767 1.00 89.06 176 ALA A C 1
ATOM 1303 O O . ALA A 1 176 ? 7.126 -10.743 3.859 1.00 89.06 176 ALA A O 1
ATOM 1304 N N . ALA A 1 177 ? 7.214 -10.579 1.629 1.00 92.94 177 ALA A N 1
ATOM 1305 C CA . ALA A 1 177 ? 6.884 -9.159 1.577 1.00 92.94 177 ALA A CA 1
ATOM 1306 C C . ALA A 1 177 ? 5.425 -8.867 1.960 1.00 92.94 177 ALA A C 1
ATOM 1308 O O . ALA A 1 177 ? 4.532 -9.618 1.583 1.00 92.94 177 ALA A O 1
ATOM 1309 N N . SER A 1 178 ? 5.187 -7.775 2.683 1.00 92.00 178 SER A N 1
ATOM 1310 C CA . SER A 1 178 ? 3.856 -7.189 2.918 1.00 92.00 178 SER A CA 1
ATOM 1311 C C . SER A 1 178 ? 3.527 -6.109 1.885 1.00 92.00 178 SER A C 1
ATOM 1313 O O . SER A 1 178 ? 2.357 -5.858 1.609 1.00 92.00 178 SER A O 1
ATOM 1315 N N . LEU A 1 179 ? 4.556 -5.494 1.293 1.00 93.25 179 LEU A N 1
ATOM 1316 C CA . LEU A 1 179 ? 4.448 -4.546 0.189 1.00 93.25 179 LEU A CA 1
ATOM 1317 C C . LEU A 1 179 ? 5.274 -5.042 -0.999 1.00 93.25 179 LEU A C 1
ATOM 1319 O O . LEU A 1 179 ? 6.448 -5.388 -0.856 1.00 93.25 179 LEU A O 1
ATOM 1323 N N . LEU A 1 180 ? 4.669 -5.048 -2.178 1.00 93.56 180 LEU A N 1
ATOM 1324 C CA . LEU A 1 180 ? 5.278 -5.523 -3.414 1.00 93.56 180 LEU A CA 1
ATOM 1325 C C . LEU A 1 180 ? 5.368 -4.356 -4.391 1.00 93.56 180 LEU A C 1
ATOM 1327 O O . LEU A 1 180 ? 4.378 -3.656 -4.579 1.00 93.56 180 LEU A O 1
ATOM 1331 N N . VAL A 1 181 ? 6.529 -4.161 -5.015 1.00 94.38 181 VAL A N 1
ATOM 1332 C CA . VAL A 1 181 ? 6.776 -3.103 -6.006 1.00 94.38 181 VAL A CA 1
ATOM 1333 C C . VAL A 1 181 ? 7.370 -3.721 -7.268 1.00 94.38 181 VAL A C 1
ATOM 1335 O O . VAL A 1 181 ? 8.357 -4.451 -7.185 1.00 94.38 181 VAL A O 1
ATOM 1338 N N . TRP A 1 182 ? 6.802 -3.451 -8.441 1.00 93.12 182 TRP A N 1
ATOM 1339 C CA . TRP A 1 182 ? 7.299 -3.995 -9.711 1.00 93.12 182 TRP A CA 1
ATOM 1340 C C . TRP A 1 182 ? 7.070 -3.047 -10.885 1.00 93.12 182 TRP A C 1
ATOM 1342 O O . TRP A 1 182 ? 6.508 -1.970 -10.728 1.00 93.12 182 TRP A O 1
ATOM 1352 N N . VAL A 1 183 ? 7.552 -3.435 -12.063 1.00 92.06 183 VAL A N 1
ATOM 1353 C CA . VAL A 1 183 ? 7.381 -2.679 -13.310 1.00 92.06 183 VAL A CA 1
ATOM 1354 C C . VAL A 1 183 ? 6.318 -3.353 -14.162 1.00 92.06 183 VAL A C 1
ATOM 1356 O O . VAL A 1 183 ? 6.388 -4.566 -14.381 1.00 92.06 183 VAL A O 1
ATOM 1359 N N . GLU A 1 184 ? 5.376 -2.580 -14.691 1.00 88.69 184 GLU A N 1
ATOM 1360 C CA . GLU A 1 184 ? 4.379 -3.086 -15.628 1.00 88.69 184 GLU A CA 1
ATOM 1361 C C . GLU A 1 184 ? 5.036 -3.585 -16.923 1.00 88.69 184 GLU A C 1
ATOM 1363 O O . GLU A 1 184 ? 5.927 -2.940 -17.483 1.00 88.69 184 GLU A O 1
ATOM 1368 N N . GLY A 1 185 ? 4.632 -4.773 -17.382 1.00 85.12 185 GLY A N 1
ATOM 1369 C CA . GLY A 1 185 ? 5.311 -5.512 -18.456 1.00 85.12 185 GLY A CA 1
ATOM 1370 C C . GLY A 1 185 ? 6.612 -6.219 -18.032 1.00 85.12 185 GLY A C 1
ATOM 1371 O O . GLY A 1 185 ? 7.273 -6.842 -18.864 1.00 85.12 185 GLY A O 1
ATOM 1372 N N . GLY A 1 186 ? 6.997 -6.125 -16.755 1.00 87.00 186 GLY A N 1
ATOM 1373 C CA . GLY A 1 186 ? 8.124 -6.835 -16.154 1.00 87.00 186 GLY A CA 1
ATOM 1374 C C . GLY A 1 186 ? 7.737 -8.162 -15.490 1.00 87.00 186 GLY A C 1
ATOM 1375 O O . GLY A 1 186 ? 6.683 -8.741 -15.749 1.00 87.00 186 GLY A O 1
ATOM 1376 N N . ALA A 1 187 ? 8.617 -8.658 -14.615 1.00 83.00 187 ALA A N 1
ATOM 1377 C CA . ALA A 1 187 ? 8.337 -9.838 -13.803 1.00 83.00 187 ALA A CA 1
ATOM 1378 C C . ALA A 1 187 ? 7.303 -9.500 -12.718 1.00 83.00 187 ALA A C 1
ATOM 1380 O O . ALA A 1 187 ? 7.592 -8.736 -11.794 1.00 83.00 187 ALA A O 1
ATOM 1381 N N . VAL A 1 188 ? 6.112 -10.083 -12.836 1.00 81.06 188 VAL A N 1
ATOM 1382 C CA . VAL A 1 188 ? 5.031 -9.930 -11.856 1.00 81.06 188 VAL A CA 1
ATOM 1383 C C . VAL A 1 188 ? 5.366 -10.756 -10.605 1.00 81.06 188 VAL A C 1
ATOM 1385 O O . VAL A 1 188 ? 5.736 -11.927 -10.746 1.00 81.06 188 VAL A O 1
ATOM 1388 N N . PRO A 1 189 ? 5.266 -10.194 -9.385 1.00 83.06 189 PRO A N 1
ATOM 1389 C CA . PRO A 1 189 ? 5.469 -10.972 -8.169 1.00 83.06 189 PRO A CA 1
ATOM 1390 C C . PRO A 1 189 ? 4.420 -12.075 -8.027 1.00 83.06 189 PRO A C 1
ATOM 1392 O O . PRO A 1 189 ? 3.238 -11.864 -8.294 1.00 83.06 189 PRO A O 1
ATOM 1395 N N . ALA A 1 190 ? 4.836 -13.235 -7.517 1.00 79.69 190 ALA A N 1
ATOM 1396 C CA . ALA A 1 190 ? 3.894 -14.193 -6.954 1.00 79.69 190 ALA A CA 1
ATOM 1397 C C . ALA A 1 190 ? 3.376 -13.623 -5.629 1.00 79.69 190 ALA A C 1
ATOM 1399 O O . ALA A 1 190 ? 4.168 -13.383 -4.718 1.00 79.69 190 ALA A O 1
ATOM 1400 N N . ILE A 1 191 ? 2.071 -13.376 -5.535 1.00 78.38 191 ILE A N 1
ATOM 1401 C CA . ILE A 1 191 ? 1.466 -12.742 -4.362 1.00 78.38 191 ILE A CA 1
ATOM 1402 C C . ILE A 1 191 ? 0.956 -13.846 -3.440 1.00 78.38 191 ILE A C 1
ATOM 1404 O O . ILE A 1 191 ? -0.034 -14.500 -3.768 1.00 78.38 191 ILE A O 1
ATOM 1408 N N . PRO A 1 192 ? 1.643 -14.119 -2.319 1.00 71.12 192 PRO A N 1
ATOM 1409 C CA . PRO A 1 192 ? 1.274 -15.224 -1.450 1.00 71.12 192 PRO A CA 1
ATOM 1410 C C . PRO A 1 192 ? -0.056 -14.929 -0.754 1.00 71.12 192 PRO A C 1
ATOM 1412 O O . PRO A 1 192 ? -0.246 -13.858 -0.179 1.00 71.12 192 PRO A O 1
ATOM 1415 N N . ASN A 1 193 ? -0.948 -15.915 -0.759 1.00 79.19 193 ASN A N 1
ATOM 1416 C CA . ASN A 1 193 ? -2.167 -15.911 0.038 1.00 79.19 193 ASN A CA 1
ATOM 1417 C C . ASN A 1 193 ? -1.840 -16.418 1.459 1.00 79.19 193 ASN A C 1
ATOM 1419 O O . ASN A 1 193 ? -1.553 -17.609 1.623 1.00 79.19 193 ASN A O 1
ATOM 1423 N N . ARG A 1 194 ? -1.835 -15.545 2.478 1.00 83.31 194 ARG A N 1
ATOM 1424 C CA . ARG A 1 194 ? -1.438 -15.890 3.858 1.00 83.31 194 ARG A CA 1
ATOM 1425 C C . ARG A 1 194 ? -2.644 -15.985 4.789 1.00 83.31 194 ARG A C 1
ATOM 1427 O O . ARG A 1 194 ? -3.225 -14.984 5.186 1.00 83.31 194 ARG A O 1
ATOM 1434 N N . GLN A 1 195 ? -2.954 -17.208 5.219 1.00 83.31 195 GLN A N 1
ATOM 1435 C CA . GLN A 1 195 ? -4.049 -17.474 6.167 1.00 83.31 195 GLN A CA 1
ATOM 1436 C C . GLN A 1 195 ? -3.847 -16.795 7.533 1.00 83.31 195 GLN A C 1
ATOM 1438 O O . GLN A 1 195 ? -4.810 -16.583 8.264 1.00 83.31 195 GLN A O 1
ATOM 1443 N N . GLU A 1 196 ? -2.604 -16.456 7.872 1.00 85.44 196 GLU A N 1
ATOM 1444 C CA . GLU A 1 196 ? -2.226 -15.811 9.123 1.00 85.44 196 GLU A CA 1
ATOM 1445 C C . GLU A 1 196 ? -1.548 -14.470 8.841 1.00 85.44 196 GLU A C 1
ATOM 1447 O O . GLU A 1 196 ? -0.763 -14.335 7.899 1.00 85.44 196 GLU A O 1
ATOM 1452 N N . SER A 1 197 ? -1.836 -13.487 9.692 1.00 87.44 197 SER A N 1
ATOM 1453 C CA . SER A 1 197 ? -1.176 -12.185 9.683 1.00 87.44 197 SER A CA 1
ATOM 1454 C C . SER A 1 197 ? 0.318 -12.314 9.976 1.00 87.44 197 SER A C 1
ATOM 1456 O O . SER A 1 197 ? 0.714 -12.881 10.995 1.00 87.44 197 SER A O 1
ATOM 1458 N N . THR A 1 198 ? 1.149 -11.709 9.130 1.00 88.50 198 THR A N 1
ATOM 1459 C CA . THR A 1 198 ? 2.612 -11.670 9.299 1.00 88.50 198 THR A CA 1
ATOM 1460 C C . THR A 1 198 ? 3.155 -10.282 9.622 1.00 88.50 198 THR A C 1
ATOM 1462 O O . THR A 1 198 ? 4.305 -10.163 10.043 1.00 88.50 198 THR A O 1
ATOM 1465 N N . PHE A 1 199 ? 2.331 -9.242 9.474 1.00 90.94 199 PHE A N 1
ATOM 1466 C CA . PHE A 1 199 ? 2.683 -7.863 9.807 1.00 90.94 199 PHE A CA 1
ATOM 1467 C C . PHE A 1 199 ? 1.721 -7.240 10.826 1.00 90.94 199 PHE A C 1
ATOM 1469 O O . PHE A 1 199 ? 2.136 -6.957 11.950 1.00 90.94 199 PHE A O 1
ATOM 1476 N N . LEU A 1 200 ? 0.444 -7.066 10.474 1.00 91.38 200 LEU A N 1
ATOM 1477 C CA . LEU A 1 200 ? -0.586 -6.498 11.352 1.00 91.38 200 LEU A CA 1
ATOM 1478 C C . LEU A 1 200 ? -1.691 -7.521 11.609 1.00 91.38 200 LEU A C 1
ATOM 1480 O O . LEU A 1 200 ? -2.164 -8.157 10.677 1.00 91.38 200 LEU A O 1
ATOM 1484 N N . ALA A 1 201 ? -2.130 -7.655 12.857 1.00 90.88 201 ALA A N 1
ATOM 1485 C CA . ALA A 1 201 ? -3.223 -8.546 13.236 1.00 90.88 201 ALA A CA 1
ATOM 1486 C C . ALA A 1 201 ? -4.196 -7.841 14.179 1.00 90.88 201 ALA A C 1
ATOM 1488 O O . ALA A 1 201 ? -3.791 -6.976 14.951 1.00 90.88 201 ALA A O 1
ATOM 1489 N N . LEU A 1 202 ? -5.463 -8.249 14.188 1.00 86.56 202 LEU A N 1
ATOM 1490 C CA . LEU A 1 202 ? -6.354 -7.910 15.301 1.00 86.56 202 LEU A CA 1
ATOM 1491 C C . LEU A 1 202 ? -5.798 -8.512 16.605 1.00 86.56 202 LEU A C 1
ATOM 1493 O O . LEU A 1 202 ? -5.117 -9.538 16.546 1.00 86.56 202 LEU A O 1
ATOM 1497 N N . PRO A 1 203 ? -6.049 -7.921 17.785 1.00 78.06 203 PRO A N 1
ATOM 1498 C CA . PRO A 1 203 ? -5.776 -8.581 19.052 1.00 78.06 203 PRO A CA 1
ATOM 1499 C C . PRO A 1 203 ? -6.601 -9.867 19.082 1.00 78.06 203 PRO A C 1
ATOM 1501 O O . PRO A 1 203 ? -7.771 -9.861 18.698 1.00 78.06 203 PRO A O 1
ATOM 1504 N N . ASP A 1 204 ? -5.997 -10.979 19.493 1.00 67.81 204 ASP A N 1
ATOM 1505 C CA . ASP A 1 204 ? -6.715 -12.243 19.561 1.00 67.81 204 ASP A CA 1
ATOM 1506 C C . ASP A 1 204 ? -7.874 -12.010 20.529 1.00 67.81 204 ASP A C 1
ATOM 1508 O O . ASP A 1 204 ? -7.654 -11.590 21.670 1.00 67.81 204 ASP A O 1
ATOM 1512 N N . ALA A 1 205 ? -9.111 -12.273 20.095 1.00 50.31 205 ALA A N 1
ATOM 1513 C CA . ALA A 1 205 ? -10.169 -12.529 21.061 1.00 50.31 205 ALA A CA 1
ATOM 1514 C C . ALA A 1 205 ? -9.595 -13.585 22.012 1.00 50.31 205 ALA A C 1
ATOM 1516 O O . ALA A 1 205 ? -9.043 -14.564 21.498 1.00 50.31 205 ALA A O 1
ATOM 1517 N N . PRO A 1 206 ? -9.621 -13.361 23.343 1.00 39.50 206 PRO A N 1
ATOM 1518 C CA . PRO A 1 206 ? -8.841 -14.135 24.293 1.00 39.50 206 PRO A CA 1
ATOM 1519 C C . PRO A 1 206 ? -9.006 -15.600 23.948 1.00 39.50 206 PRO A C 1
ATOM 1521 O O . PRO A 1 206 ? -10.107 -16.146 24.046 1.00 39.50 206 PRO A O 1
ATOM 1524 N N . SER A 1 207 ? -7.920 -16.207 23.469 1.00 41.97 207 SER A N 1
ATOM 1525 C CA . SER A 1 207 ? -7.853 -17.640 23.286 1.00 41.97 207 SER A CA 1
ATOM 1526 C C . SER A 1 207 ? -8.279 -18.206 24.628 1.00 41.97 207 SER A C 1
ATOM 1528 O O . SER A 1 207 ? -7.576 -17.989 25.622 1.00 41.97 207 SER A O 1
ATOM 1530 N N . GLN A 1 208 ? -9.466 -18.823 24.686 1.00 35.44 208 GLN A N 1
ATOM 1531 C CA . GLN A 1 208 ? -9.896 -19.530 25.883 1.00 35.44 208 GLN A CA 1
ATOM 1532 C C . GLN A 1 208 ? -8.692 -20.342 26.363 1.00 35.44 208 GLN A C 1
ATOM 1534 O O . GLN A 1 208 ? -8.014 -20.945 25.519 1.00 35.44 208 GLN A O 1
ATOM 1539 N N . PRO A 1 209 ? -8.381 -20.332 27.671 1.00 39.69 209 PRO A N 1
ATOM 1540 C CA . PRO A 1 209 ? -7.287 -21.131 28.184 1.00 39.69 209 PRO A CA 1
ATOM 1541 C C . PRO A 1 209 ? -7.478 -22.542 27.640 1.00 39.69 209 PRO A C 1
ATOM 1543 O O . PRO A 1 209 ? -8.532 -23.142 27.858 1.00 39.69 209 PRO A O 1
ATOM 1546 N N . ARG A 1 210 ? -6.499 -23.068 26.892 1.00 49.72 210 ARG A N 1
ATOM 1547 C CA . ARG A 1 210 ? -6.459 -24.510 26.654 1.00 49.72 210 ARG A CA 1
ATOM 1548 C C . ARG A 1 210 ? -6.431 -25.119 28.046 1.00 49.72 210 ARG A C 1
ATOM 1550 O O . ARG A 1 210 ? -5.420 -24.983 28.734 1.00 49.72 210 ARG A O 1
ATOM 1557 N N . SER A 1 211 ? -7.550 -25.699 28.481 1.00 33.53 211 SER A N 1
ATOM 1558 C CA . SER A 1 211 ? -7.613 -26.420 29.746 1.00 33.53 211 SER A CA 1
ATOM 1559 C C . SER A 1 211 ? -6.407 -27.353 29.815 1.00 33.53 211 SER A C 1
ATOM 1561 O O . SER A 1 211 ? -6.224 -28.168 28.903 1.00 33.53 211 SER A O 1
ATOM 1563 N N . PRO A 1 212 ? -5.563 -27.256 30.851 1.00 50.97 212 PRO A N 1
ATOM 1564 C CA . PRO A 1 212 ? -4.554 -28.263 31.071 1.00 50.97 212 PRO A CA 1
ATOM 1565 C C . PRO A 1 212 ? -5.276 -29.527 31.544 1.00 50.97 212 PRO A C 1
ATOM 1567 O O . PRO A 1 212 ? -5.800 -29.577 32.653 1.00 50.97 212 PRO A O 1
ATOM 1570 N N . GLY A 1 213 ? -5.300 -30.548 30.688 1.00 46.47 213 GLY A N 1
ATOM 1571 C CA . GLY A 1 213 ? -5.592 -31.919 31.091 1.00 46.47 213 GLY A CA 1
ATOM 1572 C C . GLY A 1 213 ? -6.886 -32.499 30.536 1.00 46.47 213 GLY A C 1
ATOM 1573 O O . GLY A 1 213 ? -7.955 -32.291 31.091 1.00 46.47 213 GLY A O 1
ATOM 1574 N N . ILE A 1 214 ? -6.741 -33.368 29.536 1.00 43.97 214 ILE A N 1
ATOM 1575 C CA . ILE A 1 214 ? -7.183 -34.757 29.688 1.00 43.97 214 ILE A CA 1
ATOM 1576 C C . ILE A 1 214 ? -6.031 -35.621 29.177 1.00 43.97 214 ILE A C 1
ATOM 1578 O O . ILE A 1 214 ? -5.752 -35.673 27.981 1.00 43.97 214 ILE A O 1
ATOM 1582 N N . SER A 1 215 ? -5.319 -36.250 30.110 1.00 44.19 215 SER A N 1
ATOM 1583 C CA . SER A 1 215 ? -4.417 -37.357 29.815 1.00 44.19 215 SER A CA 1
ATOM 1584 C C . SER A 1 215 ? -5.198 -38.432 29.063 1.00 44.19 215 SER A C 1
ATOM 1586 O O . SER A 1 215 ? -6.272 -38.838 29.509 1.00 44.19 215 SER A O 1
ATOM 1588 N N . ALA A 1 216 ? -4.662 -38.888 27.933 1.00 43.53 216 ALA A N 1
ATOM 1589 C CA . ALA A 1 216 ? -5.171 -40.063 27.241 1.00 43.53 216 ALA A CA 1
ATOM 1590 C C . ALA A 1 216 ? -5.301 -41.239 28.234 1.00 43.53 216 ALA A C 1
ATOM 1592 O O . ALA A 1 216 ? -4.402 -41.425 29.063 1.00 43.53 216 ALA A O 1
ATOM 1593 N N . PRO A 1 217 ? -6.386 -42.033 28.191 1.00 42.56 217 PRO A N 1
ATOM 1594 C CA . PRO A 1 217 ? -6.469 -43.227 29.012 1.00 42.56 217 PRO A CA 1
ATOM 1595 C C . PRO A 1 217 ? -5.366 -44.201 28.593 1.00 42.56 217 PRO A C 1
ATOM 1597 O O . PRO A 1 217 ? -5.238 -44.568 27.425 1.00 42.56 217 PRO A O 1
ATOM 1600 N N . VAL A 1 218 ? -4.566 -44.610 29.577 1.00 48.16 218 VAL A N 1
ATOM 1601 C CA . VAL A 1 218 ? -3.664 -45.757 29.489 1.00 48.16 218 VAL A CA 1
ATOM 1602 C C . VAL A 1 218 ? -4.522 -46.980 29.173 1.00 48.16 218 VAL A C 1
ATOM 1604 O O . VAL A 1 218 ? -5.294 -47.435 30.016 1.00 48.16 218 VAL A O 1
ATOM 1607 N N . ILE A 1 219 ? -4.408 -47.503 27.953 1.00 45.91 219 ILE A N 1
ATOM 1608 C CA . ILE A 1 219 ? -4.943 -48.819 27.604 1.00 45.91 219 ILE A CA 1
ATOM 1609 C C . ILE A 1 219 ? -4.031 -49.841 28.286 1.00 45.91 219 ILE A C 1
ATOM 1611 O O . ILE A 1 219 ? -2.947 -50.160 27.802 1.00 45.91 219 ILE A O 1
ATOM 1615 N N . GLY A 1 220 ? -4.448 -50.287 29.469 1.00 46.34 220 GLY A N 1
ATOM 1616 C CA . GLY A 1 220 ? -3.914 -51.478 30.109 1.00 46.34 220 GLY A CA 1
ATOM 1617 C C . GLY A 1 220 ? -4.508 -52.704 29.429 1.00 46.34 220 GLY A C 1
ATOM 1618 O O . GLY A 1 220 ? -5.670 -53.027 29.658 1.00 46.34 220 GLY A O 1
ATOM 1619 N N . ASP A 1 221 ? -3.715 -53.376 28.599 1.00 49.88 221 ASP A N 1
ATOM 1620 C CA . ASP A 1 221 ? -4.078 -54.665 28.013 1.00 49.88 221 ASP A CA 1
ATOM 1621 C C . ASP A 1 221 ? -3.727 -55.775 29.021 1.00 49.88 221 ASP A C 1
ATOM 1623 O O . ASP A 1 221 ? -2.653 -56.379 29.002 1.00 49.88 221 ASP A O 1
ATOM 1627 N N . ALA A 1 222 ? -4.611 -55.959 30.005 1.00 49.84 222 ALA A N 1
ATOM 1628 C CA . ALA A 1 222 ? -4.605 -57.119 30.883 1.00 49.84 222 ALA A CA 1
ATOM 1629 C C . ALA A 1 222 ? -5.476 -58.201 30.239 1.00 49.84 222 ALA A C 1
ATOM 1631 O O . ALA A 1 222 ? -6.689 -58.045 30.100 1.00 49.84 222 ALA A O 1
ATOM 1632 N N . GLY A 1 223 ? -4.830 -59.295 29.837 1.00 47.91 223 GLY A N 1
ATOM 1633 C CA . GLY A 1 223 ? -5.468 -60.406 29.151 1.00 47.91 223 GLY A CA 1
ATOM 1634 C C . GLY A 1 223 ? -6.644 -61.017 29.911 1.00 47.91 223 GLY A C 1
ATOM 1635 O O . GLY A 1 223 ? -6.608 -61.193 31.127 1.00 47.91 223 GLY A O 1
ATOM 1636 N N . LEU A 1 224 ? -7.658 -61.428 29.152 1.00 41.41 224 LEU A N 1
ATOM 1637 C CA . LEU A 1 224 ? -8.692 -62.354 29.594 1.00 41.41 224 LEU A CA 1
ATOM 1638 C C . LEU A 1 224 ? -9.140 -63.218 28.409 1.00 41.41 224 LEU A C 1
ATOM 1640 O O . LEU A 1 224 ? -9.717 -62.754 27.430 1.00 41.41 224 LEU A O 1
ATOM 1644 N N . LYS A 1 225 ? -8.823 -64.507 28.530 1.00 54.97 225 LYS A N 1
ATOM 1645 C CA . LYS A 1 225 ? -9.265 -65.626 27.692 1.00 54.97 225 LYS A CA 1
ATOM 1646 C C . LYS A 1 225 ? -10.786 -65.827 27.810 1.00 54.97 225 LYS A C 1
ATOM 1648 O O . LYS A 1 225 ? -11.281 -65.783 28.936 1.00 54.97 225 LYS A O 1
ATOM 1653 N N . PRO A 1 226 ? -11.491 -66.208 26.728 1.00 45.28 226 PRO A N 1
ATOM 1654 C CA . PRO A 1 226 ? -12.764 -66.917 26.846 1.00 45.28 226 PRO A CA 1
ATOM 1655 C C . PRO A 1 226 ? -12.727 -68.365 26.287 1.00 45.28 226 PRO A C 1
ATOM 1657 O O . PRO A 1 226 ? -11.835 -68.699 25.505 1.00 45.28 226 PRO A O 1
ATOM 1660 N N . PRO A 1 227 ? -13.666 -69.228 26.736 1.00 50.41 227 PRO A N 1
ATOM 1661 C CA . PRO A 1 227 ? -13.799 -70.666 26.412 1.00 50.41 227 PRO A CA 1
ATOM 1662 C C . PRO A 1 227 ? -14.593 -70.865 25.091 1.00 50.41 227 PRO A C 1
ATOM 1664 O O . PRO A 1 227 ? -15.019 -69.845 24.537 1.00 50.41 227 PRO A O 1
ATOM 1667 N N . PRO A 1 228 ? -14.872 -72.083 24.560 1.00 52.59 228 PRO A N 1
ATOM 1668 C CA . PRO A 1 228 ? -14.765 -73.458 25.094 1.00 52.59 228 PRO A CA 1
ATOM 1669 C C . PRO A 1 228 ? -13.560 -74.286 24.629 1.00 52.59 228 PRO A C 1
ATOM 1671 O O . PRO A 1 228 ? -13.055 -74.062 23.508 1.00 52.59 228 PRO A O 1
#

Foldseek 3Di:
DDDDDDDPDPPDPPPPPPPPDDPPPPPPPPDPDPDDDQDAADFQQKEKAFFAAPPVVLVLQRLLLQQQLVVVCVVVVPRYAYFDDDDQFDRPGDSDRRDHNVCSLVSCVVSVNNQFQQQKDFPAAAEEEFDDDDPVTHHPDGRVVSSVVSQVSSQVSNVVRNDHHDGYYYDNQQQLHRMYMYGVVDDDGNRDNDPHDHTIDGDPPPPDPPPPDDDDDDPDPDDDDDDD

Secondary structure (DSSP, 8-state):
---PPP--------------------PPPPPPPPPPPPPPP-TT-EEEEE-B-TTTTSHHHHHHHHHHHHHHHHHHT--EEE----SSS------SPPPPGGGHHHHHHHTT-TT-STT-EE-S--EEEEPPPPSSS--SS-HHHHHHHHHHHHHHHHHHTT---PPPEEES-TTT-SEEEEETTS-PPP--B-SS-SSEEPPPP------S--PPP-----------